Protein AF-A0A7K2YNN9-F1 (afdb_monomer_lite)

pLDDT: mean 75.7, std 19.83, range [30.33, 97.0]

Secondary structure (DSSP, 8-state):
-EEEEEEESSSPPPPPTT-EE-SS-TTEEEEEGGGS------TT--EEEEEEETTEEEEEETTTS-SEEEE-SSHHHHHHHHHHHHHHHHHHS-TTSEEEBTTSBTTB--B-HHHHHH-TT--EEEEE--TT-HHHHHHHHHHHHTTS-EEEEES---SS-EEE-B-TTSEE--STTT--EE-HHHHHHHHHHHHTT-SPPPP---------PPPPP------------------------------------PPP------PPPP-EEEEEEE-

Sequence (275 aa):
ERVTVRLVAARAPGAEQPWSADPDDPLRWSAAVAELPTVAAEPDVLPVVVGLLGGGVVVLDLSAVAPVVAVGGDPNTARDLVHAVTAQLGARLPASAVGVAHGVHPRFPGRPMEDLLGDADVRVVVCAAPGADADVERRLGAFAAAGRLRVLVLGDVRGRRSVLRPDVFGVLSAVDALGPVETAMVARAVARAVRSGRLVPPAPSAASAPTSNPPAASTPTPTLPSSPTSSLSPNQASVSASPVGPVGTAAEAAPAAVAPAVAAPAVVTVATVSA

Structure (mmCIF, N/CA/C/O backbone):
data_AF-A0A7K2YNN9-F1
#
_entry.id   AF-A0A7K2YNN9-F1
#
loop_
_atom_site.group_PDB
_atom_site.id
_atom_site.type_symbol
_atom_site.label_atom_id
_atom_site.label_alt_id
_atom_site.label_comp_id
_atom_site.label_asym_id
_atom_site.label_entity_id
_atom_site.label_seq_id
_atom_site.pdbx_PDB_ins_code
_atom_site.Cartn_x
_atom_site.Cartn_y
_atom_site.Cartn_z
_atom_site.occupancy
_atom_site.B_iso_or_equiv
_atom_site.auth_seq_id
_atom_site.auth_comp_id
_atom_site.auth_asym_id
_atom_site.auth_atom_id
_atom_site.pdbx_PDB_model_num
ATOM 1 N N . GLU A 1 1 ? 2.972 -11.454 -26.132 1.00 86.38 1 GLU A N 1
ATOM 2 C CA . GLU A 1 1 ? 3.207 -10.463 -25.065 1.00 86.38 1 GLU A CA 1
ATOM 3 C C . GLU A 1 1 ? 3.869 -11.147 -23.875 1.00 86.38 1 GLU A C 1
ATOM 5 O O . GLU A 1 1 ? 3.498 -12.278 -23.552 1.00 86.38 1 GLU A O 1
ATOM 10 N N . ARG A 1 2 ? 4.879 -10.516 -23.269 1.00 84.81 2 ARG A N 1
ATOM 11 C CA . ARG A 1 2 ? 5.563 -11.031 -22.074 1.00 84.81 2 ARG A CA 1
ATOM 12 C C . ARG A 1 2 ? 5.474 -10.001 -20.958 1.00 84.81 2 ARG A C 1
ATOM 14 O O . ARG A 1 2 ? 5.618 -8.806 -21.196 1.00 84.81 2 ARG A O 1
ATOM 21 N N . VAL A 1 3 ? 5.295 -10.485 -19.738 1.00 85.75 3 VAL A N 1
ATOM 22 C CA . VAL A 1 3 ? 5.432 -9.675 -18.528 1.00 85.75 3 VAL A CA 1
ATOM 23 C C . VAL A 1 3 ? 6.794 -9.971 -17.945 1.00 85.75 3 VAL A C 1
ATOM 25 O O . VAL A 1 3 ? 7.198 -11.128 -17.845 1.00 85.75 3 VAL A O 1
ATOM 28 N N . THR A 1 4 ? 7.504 -8.916 -17.582 1.00 85.50 4 THR A N 1
ATOM 29 C CA . THR A 1 4 ? 8.753 -9.005 -16.843 1.00 85.50 4 THR A CA 1
ATOM 30 C C . THR A 1 4 ? 8.499 -8.481 -15.439 1.00 85.50 4 THR A C 1
ATOM 32 O O . THR A 1 4 ? 7.788 -7.502 -15.252 1.00 85.50 4 THR A O 1
ATOM 35 N N . VAL A 1 5 ? 9.057 -9.130 -14.432 1.00 83.56 5 VAL A N 1
ATOM 36 C CA . VAL A 1 5 ? 9.101 -8.625 -13.067 1.00 83.56 5 VAL A CA 1
ATOM 37 C C . VAL A 1 5 ? 10.549 -8.555 -12.609 1.00 83.56 5 VAL A C 1
ATOM 39 O O . VAL A 1 5 ? 11.388 -9.286 -13.110 1.00 83.56 5 VAL A O 1
ATOM 42 N N . ARG A 1 6 ? 10.875 -7.669 -11.682 1.00 82.25 6 ARG A N 1
ATOM 43 C CA . ARG A 1 6 ? 12.167 -7.557 -11.032 1.00 82.25 6 ARG A CA 1
ATOM 44 C C . ARG A 1 6 ? 11.934 -7.539 -9.537 1.00 82.25 6 ARG A C 1
ATOM 46 O O . ARG A 1 6 ? 11.322 -6.620 -9.003 1.00 82.25 6 ARG A O 1
ATOM 53 N N . LEU A 1 7 ? 12.385 -8.584 -8.877 1.00 80.06 7 LEU A N 1
ATOM 54 C CA . LEU A 1 7 ? 12.292 -8.757 -7.446 1.00 80.06 7 LEU A CA 1
ATOM 55 C C . LEU A 1 7 ? 13.331 -7.885 -6.745 1.00 80.06 7 LEU A C 1
ATOM 57 O O . LEU A 1 7 ? 14.435 -7.653 -7.223 1.00 80.06 7 LEU A O 1
ATOM 61 N N . VAL A 1 8 ? 12.978 -7.433 -5.561 1.00 74.25 8 VAL A N 1
ATOM 62 C CA . VAL A 1 8 ? 13.857 -6.770 -4.612 1.00 74.25 8 VAL A CA 1
ATOM 63 C C . VAL A 1 8 ? 13.867 -7.662 -3.408 1.00 74.25 8 VAL A C 1
ATOM 65 O O . VAL A 1 8 ? 12.962 -7.635 -2.584 1.00 74.25 8 VAL A O 1
ATOM 68 N N . ALA A 1 9 ? 14.880 -8.497 -3.338 1.00 70.12 9 ALA A N 1
ATOM 69 C CA . ALA A 1 9 ? 15.140 -9.340 -2.197 1.00 70.12 9 ALA A CA 1
ATOM 70 C C . ALA A 1 9 ? 16.655 -9.450 -2.073 1.00 70.12 9 ALA A C 1
ATOM 72 O O . ALA A 1 9 ? 17.355 -9.436 -3.086 1.00 70.12 9 ALA A O 1
ATOM 73 N N . ALA A 1 10 ? 17.180 -9.611 -0.855 1.00 66.12 10 ALA A N 1
ATOM 74 C CA . ALA A 1 10 ? 18.611 -9.910 -0.708 1.00 66.12 10 ALA A CA 1
ATOM 75 C C . ALA A 1 10 ? 18.993 -11.232 -1.390 1.00 66.12 10 ALA A C 1
ATOM 77 O O . ALA A 1 10 ? 20.154 -11.440 -1.727 1.00 66.12 10 ALA A O 1
ATOM 78 N N . ARG A 1 11 ? 18.020 -12.129 -1.591 1.00 69.44 11 ARG A N 1
ATOM 79 C CA . ARG A 1 11 ? 18.191 -13.368 -2.337 1.00 69.44 11 ARG A CA 1
ATOM 80 C C . ARG A 1 11 ? 16.952 -13.634 -3.179 1.00 69.44 11 ARG A C 1
ATOM 82 O O . ARG A 1 11 ? 15.850 -13.679 -2.636 1.00 69.44 11 ARG A O 1
ATOM 89 N N . ALA A 1 12 ? 17.149 -13.826 -4.482 1.00 71.12 12 ALA A N 1
ATOM 90 C CA . ALA A 1 12 ? 16.082 -14.260 -5.371 1.00 71.12 12 ALA A CA 1
ATOM 91 C C . ALA A 1 12 ? 15.598 -15.658 -4.937 1.00 71.12 12 ALA A C 1
ATOM 93 O O . ALA A 1 12 ? 16.438 -16.541 -4.715 1.00 71.12 12 ALA A O 1
ATOM 94 N N . PRO A 1 13 ? 14.280 -15.884 -4.812 1.00 77.62 13 PRO A N 1
ATOM 95 C CA . PRO A 1 13 ? 13.757 -17.241 -4.792 1.00 77.62 13 PRO A CA 1
ATOM 96 C C . PRO A 1 13 ? 14.122 -17.966 -6.098 1.00 77.62 13 PRO A C 1
ATOM 98 O O . PRO A 1 13 ? 14.543 -17.348 -7.077 1.00 77.62 13 PRO A O 1
ATOM 101 N N . GLY A 1 14 ? 13.981 -19.290 -6.128 1.00 80.56 14 GLY A N 1
ATOM 102 C CA . GLY A 1 14 ? 14.001 -19.997 -7.408 1.00 80.56 14 GLY A CA 1
ATOM 103 C C . GLY A 1 14 ? 12.805 -19.543 -8.244 1.00 80.56 14 GLY A C 1
ATOM 104 O O . GLY A 1 14 ? 11.696 -19.479 -7.716 1.00 80.56 14 GLY A O 1
ATOM 105 N N . ALA A 1 15 ? 13.020 -19.203 -9.516 1.00 85.12 15 ALA A N 1
ATOM 106 C CA . ALA A 1 15 ? 11.906 -18.958 -10.422 1.00 85.12 15 ALA A CA 1
ATOM 107 C C . ALA A 1 15 ? 11.183 -20.285 -10.684 1.00 85.12 15 ALA A C 1
ATOM 109 O O . ALA A 1 15 ? 11.794 -21.255 -11.137 1.00 85.12 15 ALA A O 1
ATOM 110 N N . GLU A 1 16 ? 9.891 -20.323 -10.380 1.00 85.50 16 GLU A N 1
ATOM 111 C CA . GLU A 1 16 ? 9.017 -21.458 -10.664 1.00 85.50 16 GLU A CA 1
ATOM 112 C C . GLU A 1 16 ? 8.172 -21.160 -11.901 1.00 85.50 16 GLU A C 1
ATOM 114 O O . GLU A 1 16 ? 7.806 -20.008 -12.152 1.00 85.50 16 GLU A O 1
ATOM 119 N N . GLN A 1 17 ? 7.839 -22.194 -12.680 1.00 84.81 17 GLN A N 1
ATOM 120 C CA . GLN A 1 17 ? 6.985 -22.025 -13.857 1.00 84.81 17 GLN A CA 1
ATOM 121 C C . GLN A 1 17 ? 5.658 -21.337 -13.470 1.00 84.81 17 GLN A C 1
ATOM 123 O O . GLN A 1 17 ? 5.079 -21.676 -12.438 1.00 84.81 17 GLN A O 1
ATOM 128 N N . PRO A 1 18 ? 5.160 -20.376 -14.275 1.00 90.75 18 PRO A N 1
ATOM 129 C CA . PRO A 1 18 ? 5.609 -20.024 -15.630 1.00 90.75 18 PRO A CA 1
ATOM 130 C C . PRO A 1 18 ? 6.758 -18.997 -15.685 1.00 90.75 18 PRO A C 1
ATOM 132 O O . PRO A 1 18 ? 7.149 -18.558 -16.767 1.00 90.75 18 PRO A O 1
ATOM 135 N N . TRP A 1 19 ? 7.302 -18.575 -14.545 1.00 92.19 19 TRP A N 1
ATOM 136 C CA . TRP A 1 19 ? 8.361 -17.574 -14.496 1.00 92.19 19 TRP A CA 1
ATOM 137 C C . TRP A 1 19 ? 9.713 -18.166 -14.891 1.00 92.19 19 TRP A C 1
ATOM 139 O O . TRP A 1 19 ? 10.106 -19.246 -14.460 1.00 92.19 19 TRP A O 1
ATOM 149 N N . SER A 1 20 ? 10.451 -17.424 -15.711 1.00 92.75 20 SER A N 1
ATOM 150 C CA . SER A 1 20 ? 11.841 -17.706 -16.071 1.00 92.75 20 SER A CA 1
ATOM 151 C C . SER A 1 20 ? 12.722 -16.562 -15.589 1.00 92.75 20 SER A C 1
ATOM 153 O O . SER A 1 20 ? 12.484 -15.417 -15.979 1.00 92.75 20 SER A O 1
ATOM 155 N N . ALA A 1 21 ? 13.721 -16.855 -14.755 1.00 92.38 21 ALA A N 1
ATOM 156 C CA . ALA A 1 21 ? 14.722 -15.869 -14.356 1.00 92.38 21 ALA A CA 1
ATOM 157 C C . ALA A 1 21 ? 15.641 -15.515 -15.536 1.00 92.38 21 ALA A C 1
ATOM 159 O O . ALA A 1 21 ? 16.013 -16.384 -16.326 1.00 92.38 21 ALA A O 1
ATOM 160 N N . ASP A 1 22 ? 15.996 -14.240 -15.647 1.00 89.69 22 ASP A N 1
ATOM 161 C CA . ASP A 1 22 ? 17.024 -13.741 -16.550 1.00 89.69 22 ASP A CA 1
ATOM 162 C C . ASP A 1 22 ? 18.389 -14.266 -16.053 1.00 89.69 22 ASP A C 1
ATOM 164 O O . ASP A 1 22 ? 18.694 -14.138 -14.861 1.00 89.69 22 ASP A O 1
ATOM 168 N N . PRO A 1 23 ? 19.199 -14.914 -16.910 1.00 88.69 23 PRO A N 1
ATOM 169 C CA . PRO A 1 23 ? 20.489 -15.465 -16.499 1.00 88.69 23 PRO A CA 1
ATOM 170 C C . PRO A 1 23 ? 21.485 -14.383 -16.056 1.00 88.69 23 PRO A C 1
ATOM 172 O O . PRO A 1 23 ? 22.357 -14.677 -15.237 1.00 88.69 23 PRO A O 1
ATOM 175 N N . ASP A 1 24 ? 21.340 -13.154 -16.560 1.00 90.19 24 ASP A N 1
ATOM 176 C CA . ASP A 1 24 ? 22.216 -12.025 -16.237 1.00 90.19 24 ASP A CA 1
ATOM 177 C C . ASP A 1 24 ? 21.705 -11.224 -15.022 1.00 90.19 24 ASP A C 1
ATOM 179 O O . ASP A 1 24 ? 22.484 -10.551 -14.344 1.00 90.19 24 ASP A O 1
ATOM 183 N N . ASP A 1 25 ? 20.408 -11.321 -14.706 1.00 85.81 25 ASP A N 1
ATOM 184 C CA . ASP A 1 25 ? 19.789 -10.731 -13.513 1.00 85.81 25 ASP A CA 1
ATOM 185 C C . ASP A 1 25 ? 18.792 -11.721 -12.872 1.00 85.81 25 ASP A C 1
ATOM 187 O O . ASP A 1 25 ? 17.604 -11.699 -13.196 1.00 85.81 25 ASP A O 1
ATOM 191 N N . PRO A 1 26 ? 19.220 -12.557 -11.902 1.00 86.06 26 PRO A N 1
ATOM 192 C CA . PRO A 1 26 ? 18.352 -13.543 -11.247 1.00 86.06 26 PRO A CA 1
ATOM 193 C C . PRO A 1 26 ? 17.131 -12.955 -10.525 1.00 86.06 26 PRO A C 1
ATOM 195 O O . PRO A 1 26 ? 16.209 -13.691 -10.166 1.00 86.06 26 PRO A O 1
ATOM 198 N N . LEU A 1 27 ? 17.123 -11.643 -10.270 1.00 83.31 27 LEU A N 1
ATOM 199 C CA . LEU A 1 27 ? 15.974 -10.942 -9.707 1.00 83.31 27 LEU A CA 1
ATOM 200 C C . LEU A 1 27 ? 14.959 -10.563 -10.781 1.00 83.31 27 LEU A C 1
ATOM 202 O O . LEU A 1 27 ? 13.800 -10.322 -10.458 1.00 83.31 27 LEU A O 1
ATOM 206 N N . ARG A 1 28 ? 15.356 -10.513 -12.048 1.00 85.81 28 ARG A N 1
ATOM 207 C CA . ARG A 1 28 ? 14.476 -10.227 -13.171 1.00 85.81 28 ARG A CA 1
ATOM 208 C C . ARG A 1 28 ? 13.871 -11.519 -13.696 1.00 85.81 28 ARG A C 1
ATOM 210 O O . ARG A 1 28 ? 14.568 -12.376 -14.213 1.00 85.81 28 ARG A O 1
ATOM 217 N N . TRP A 1 29 ? 12.565 -11.679 -13.572 1.00 90.88 29 TRP A N 1
ATOM 218 C CA . TRP A 1 29 ? 11.831 -12.828 -14.086 1.00 90.88 29 TRP A CA 1
ATOM 219 C C . TRP A 1 29 ? 10.936 -12.415 -15.244 1.00 90.88 29 TRP A C 1
ATOM 221 O O . TRP A 1 29 ? 10.503 -11.273 -15.330 1.00 90.88 29 TRP A O 1
ATOM 231 N N . SER A 1 30 ? 10.615 -13.338 -16.140 1.00 91.00 30 SER A N 1
ATOM 232 C CA . SER A 1 30 ? 9.649 -13.093 -17.206 1.00 91.00 30 SER A CA 1
ATOM 233 C C . SER A 1 30 ? 8.761 -14.301 -17.458 1.00 91.00 30 SER A C 1
ATOM 235 O O . SER A 1 30 ? 9.197 -15.439 -17.308 1.00 91.00 30 SER A O 1
ATOM 237 N N . ALA A 1 31 ? 7.526 -14.048 -17.873 1.00 92.19 31 ALA A N 1
ATOM 238 C CA . ALA A 1 31 ? 6.559 -15.067 -18.263 1.00 92.19 31 ALA A CA 1
ATOM 239 C C . ALA A 1 31 ? 5.776 -14.595 -19.494 1.00 92.19 31 ALA A C 1
ATOM 241 O O . ALA A 1 31 ? 5.599 -13.389 -19.713 1.00 92.19 31 ALA A O 1
ATOM 242 N N . ALA A 1 32 ? 5.307 -15.529 -20.323 1.00 91.56 32 ALA A N 1
ATOM 243 C CA . ALA A 1 32 ? 4.351 -15.186 -21.369 1.00 91.56 32 ALA A CA 1
ATOM 244 C C . ALA A 1 32 ? 2.995 -14.867 -20.729 1.00 91.56 32 ALA A C 1
ATOM 246 O O . ALA A 1 32 ? 2.530 -15.605 -19.866 1.00 91.56 32 ALA A O 1
ATOM 247 N N . VAL A 1 33 ? 2.328 -13.796 -21.173 1.00 85.44 33 VAL A N 1
ATOM 248 C CA . VAL A 1 33 ? 1.019 -13.400 -20.613 1.00 85.44 33 VAL A CA 1
ATOM 249 C C . VAL A 1 33 ? -0.004 -14.533 -20.721 1.00 85.44 33 VAL A C 1
ATOM 251 O O . VAL A 1 33 ? -0.780 -14.748 -19.800 1.00 85.44 33 VAL A O 1
ATOM 254 N N . ALA A 1 34 ? 0.035 -15.289 -21.820 1.00 89.69 34 ALA A N 1
ATOM 255 C CA . ALA A 1 34 ? -0.862 -16.417 -22.062 1.00 89.69 34 ALA A CA 1
ATOM 256 C C . ALA A 1 34 ? -0.622 -17.624 -21.132 1.00 89.69 34 ALA A C 1
ATOM 258 O O . ALA A 1 34 ? -1.493 -18.479 -21.020 1.00 89.69 34 ALA A O 1
ATOM 259 N N . GLU A 1 35 ? 0.546 -17.704 -20.490 1.00 88.50 35 GLU A N 1
ATOM 260 C CA . GLU A 1 35 ? 0.922 -18.783 -19.566 1.00 88.50 35 GLU A CA 1
ATOM 261 C C . GLU A 1 35 ? 0.701 -18.391 -18.102 1.00 88.50 35 GLU A C 1
ATOM 263 O O . GLU A 1 35 ? 0.774 -19.243 -17.216 1.00 88.50 35 GLU A O 1
ATOM 268 N N . LEU A 1 36 ? 0.442 -17.106 -17.829 1.00 82.00 36 LEU A N 1
ATOM 269 C CA . LEU A 1 36 ? 0.151 -16.657 -16.479 1.00 82.00 36 LEU A CA 1
ATOM 270 C C . LEU A 1 36 ? -1.184 -17.259 -16.028 1.00 82.00 36 LEU A C 1
ATOM 272 O O . LEU A 1 36 ? -2.192 -17.114 -16.730 1.00 82.00 36 LEU A O 1
ATOM 276 N N . PRO A 1 37 ? -1.225 -17.916 -14.855 1.00 78.00 37 PRO A N 1
ATOM 277 C CA . PRO A 1 37 ? -2.479 -18.416 -14.329 1.00 78.00 37 PRO A CA 1
ATOM 278 C C . PRO A 1 37 ? -3.441 -17.244 -14.138 1.00 78.00 37 PRO A C 1
ATOM 280 O O . PRO A 1 37 ? -3.048 -16.141 -13.749 1.00 78.00 37 PRO A O 1
ATOM 283 N N . THR A 1 38 ? -4.729 -17.487 -14.374 1.00 71.31 38 THR A N 1
ATOM 284 C CA . THR A 1 38 ? -5.758 -16.554 -13.913 1.00 71.31 38 THR A CA 1
ATOM 285 C C . THR A 1 38 ? -5.809 -16.676 -12.394 1.00 71.31 38 THR A C 1
ATOM 287 O O . THR A 1 38 ? -6.470 -17.561 -11.857 1.00 71.31 38 THR A O 1
ATOM 290 N N . VAL A 1 39 ? -5.019 -15.853 -11.703 1.00 60.31 39 VAL A N 1
ATOM 291 C CA . VAL A 1 39 ? -4.904 -15.896 -10.244 1.00 60.31 39 VAL A CA 1
ATOM 292 C C . VAL A 1 39 ? -6.242 -15.464 -9.654 1.00 60.31 39 VAL A C 1
ATOM 294 O O . VAL A 1 39 ? -6.623 -14.294 -9.734 1.00 60.31 39 VAL A O 1
ATOM 297 N N . ALA A 1 40 ? -6.969 -16.413 -9.061 1.00 59.16 40 ALA A N 1
ATOM 298 C CA . ALA A 1 40 ? -8.002 -16.069 -8.096 1.00 59.16 40 ALA A CA 1
ATOM 299 C C . ALA A 1 40 ? -7.310 -15.304 -6.966 1.00 59.16 40 ALA A C 1
ATOM 301 O O . ALA A 1 40 ? -6.248 -15.728 -6.520 1.00 59.16 40 ALA A O 1
ATOM 302 N N . ALA A 1 41 ? -7.865 -14.163 -6.551 1.00 57.47 41 ALA A N 1
ATOM 303 C CA . ALA A 1 41 ? -7.256 -13.342 -5.513 1.00 57.47 41 ALA A CA 1
ATOM 304 C C . ALA A 1 41 ? -7.006 -14.198 -4.263 1.00 57.47 41 ALA A C 1
ATOM 306 O O . ALA A 1 41 ? -7.949 -14.540 -3.548 1.00 57.47 41 ALA A O 1
ATOM 307 N N . GLU A 1 42 ? -5.747 -14.570 -4.025 1.00 62.00 42 GLU A N 1
ATOM 308 C CA . GLU A 1 42 ? -5.386 -15.248 -2.793 1.00 62.00 42 GLU A CA 1
ATOM 309 C C . GLU A 1 42 ? -5.641 -14.276 -1.643 1.00 62.00 42 GLU A C 1
ATOM 311 O O . GLU A 1 42 ? -5.247 -13.106 -1.725 1.00 62.00 42 GLU A O 1
ATOM 316 N N . PRO A 1 43 ? -6.324 -14.720 -0.577 1.00 62.47 43 PRO A N 1
ATOM 317 C CA . PRO A 1 43 ? -6.765 -13.821 0.477 1.00 62.47 43 PRO A CA 1
ATOM 318 C C . PRO A 1 43 ? -5.596 -13.149 1.205 1.00 62.47 43 PRO A C 1
ATOM 320 O O . PRO A 1 43 ? -5.815 -12.113 1.833 1.00 62.47 43 PRO A O 1
ATOM 323 N N . ASP A 1 44 ? -4.380 -13.692 1.118 1.00 77.75 44 ASP A N 1
ATOM 324 C CA . ASP A 1 44 ? -3.250 -13.312 1.970 1.00 77.75 44 ASP A CA 1
ATOM 325 C C . ASP A 1 44 ? -2.200 -12.421 1.298 1.00 77.75 44 ASP A C 1
ATOM 327 O O . ASP A 1 44 ? -1.319 -11.899 1.983 1.00 77.75 44 ASP A O 1
ATOM 331 N N . VAL A 1 45 ? -2.308 -12.170 -0.009 1.00 83.75 45 VAL A N 1
ATOM 332 C CA . VAL A 1 45 ? -1.398 -11.266 -0.730 1.00 83.75 45 VAL A CA 1
ATOM 333 C C . VAL A 1 45 ? -2.018 -9.872 -0.801 1.00 83.75 45 VAL A C 1
ATOM 335 O O . VAL A 1 45 ? -3.176 -9.710 -1.197 1.00 83.75 45 VAL A O 1
ATOM 338 N N . LEU A 1 46 ? -1.242 -8.834 -0.479 1.00 89.19 46 LEU A N 1
ATOM 339 C CA . LEU A 1 46 ? -1.688 -7.437 -0.499 1.00 89.19 46 LEU A CA 1
ATOM 340 C C . LEU A 1 46 ? -0.800 -6.566 -1.407 1.00 89.19 46 LEU A C 1
ATOM 342 O O . LEU A 1 46 ? -0.166 -5.621 -0.927 1.00 89.19 46 LEU A O 1
ATOM 346 N N . PRO A 1 47 ? -0.770 -6.823 -2.732 1.00 89.69 47 PRO A N 1
ATOM 347 C CA . PRO A 1 47 ? 0.016 -6.023 -3.657 1.00 89.69 47 PRO A CA 1
ATOM 348 C C . PRO A 1 47 ? -0.568 -4.616 -3.803 1.00 89.69 47 PRO A C 1
ATOM 350 O O . PRO A 1 47 ? -1.761 -4.439 -4.064 1.00 89.69 47 PRO A O 1
ATOM 353 N N . VAL A 1 48 ? 0.284 -3.605 -3.727 1.00 91.81 48 VAL A N 1
ATOM 354 C CA . VAL A 1 48 ? -0.064 -2.209 -3.990 1.00 91.81 48 VAL A CA 1
ATOM 355 C C . VAL A 1 48 ? 0.997 -1.583 -4.879 1.00 91.81 48 VAL A C 1
ATOM 357 O O . VAL A 1 48 ? 2.191 -1.775 -4.677 1.00 91.81 48 VAL A O 1
ATOM 360 N N . VAL A 1 49 ? 0.576 -0.830 -5.887 1.00 91.94 49 VAL A N 1
ATOM 361 C CA . VAL A 1 49 ? 1.485 -0.043 -6.718 1.00 91.94 49 VAL A CA 1
ATOM 362 C C . VAL A 1 49 ? 1.967 1.146 -5.898 1.00 91.94 49 VAL A C 1
ATOM 364 O O . VAL A 1 49 ? 1.151 1.928 -5.403 1.00 91.94 49 VAL A O 1
ATOM 367 N N . VAL A 1 50 ? 3.284 1.282 -5.769 1.00 93.12 50 VAL A N 1
ATOM 368 C CA . VAL A 1 50 ? 3.939 2.366 -5.022 1.00 93.12 50 VAL A CA 1
ATOM 369 C C . VAL A 1 50 ? 4.677 3.347 -5.922 1.00 93.12 50 VAL A C 1
ATOM 371 O O . VAL A 1 50 ? 4.975 4.449 -5.477 1.00 93.12 50 VAL A O 1
ATOM 374 N N . GLY A 1 51 ? 4.927 2.999 -7.187 1.00 91.44 51 GLY A N 1
ATOM 375 C CA . GLY A 1 51 ? 5.582 3.905 -8.127 1.00 91.44 51 GLY A CA 1
ATOM 376 C C . GLY A 1 51 ? 5.795 3.330 -9.516 1.00 91.44 51 GLY A C 1
ATOM 377 O O . GLY A 1 51 ? 5.276 2.264 -9.847 1.00 91.44 51 GLY A O 1
ATOM 378 N N . LEU A 1 52 ? 6.568 4.054 -10.317 1.00 89.31 52 LEU A N 1
ATOM 379 C CA . LEU A 1 52 ? 7.019 3.681 -11.648 1.00 89.31 52 LEU A CA 1
ATOM 380 C C . LEU A 1 52 ? 8.549 3.652 -11.695 1.00 89.31 52 LEU A C 1
ATOM 382 O O . LEU A 1 52 ? 9.211 4.428 -11.010 1.00 89.31 52 LEU A O 1
ATOM 386 N N . LEU A 1 53 ? 9.106 2.764 -12.515 1.00 87.06 53 LEU A N 1
ATOM 387 C CA . LEU A 1 53 ? 10.547 2.667 -12.746 1.00 87.06 53 LEU A CA 1
ATOM 388 C C . LEU A 1 53 ? 10.808 2.201 -14.178 1.00 87.06 53 LEU A C 1
ATOM 390 O O . LEU A 1 53 ? 10.423 1.090 -14.541 1.00 87.06 53 LEU A O 1
ATOM 394 N N . GLY A 1 54 ? 11.458 3.036 -14.995 1.00 81.44 54 GLY A N 1
ATOM 395 C CA . GLY A 1 54 ? 11.876 2.657 -16.353 1.00 81.44 54 GLY A CA 1
ATOM 396 C C . GLY A 1 54 ? 10.732 2.167 -17.254 1.00 81.44 54 GLY A C 1
ATOM 397 O O . GLY A 1 54 ? 10.920 1.234 -18.028 1.00 81.44 54 GLY A O 1
ATOM 398 N N . GLY A 1 55 ? 9.531 2.741 -17.109 1.00 80.44 55 GLY A N 1
ATOM 399 C CA . GLY A 1 55 ? 8.320 2.318 -17.829 1.00 80.44 55 GLY A CA 1
ATOM 400 C C . GLY A 1 55 ? 7.548 1.157 -17.185 1.00 80.44 55 GLY A C 1
ATOM 401 O O . GLY A 1 55 ? 6.466 0.815 -17.655 1.00 80.44 55 GLY A O 1
ATOM 402 N N . GLY A 1 56 ? 8.062 0.570 -16.102 1.00 80.94 56 GLY A N 1
ATOM 403 C CA . GLY A 1 56 ? 7.361 -0.417 -15.281 1.00 80.94 56 GLY A CA 1
ATOM 404 C C . GLY A 1 56 ? 6.616 0.177 -14.099 1.00 80.94 56 GLY A C 1
ATOM 405 O O . GLY A 1 56 ? 6.769 1.352 -13.776 1.00 80.94 56 GLY A O 1
ATOM 406 N N . VAL A 1 57 ? 5.854 -0.677 -13.421 1.00 85.62 57 VAL A N 1
ATOM 407 C CA . VAL A 1 57 ? 5.211 -0.411 -12.135 1.00 85.62 57 VAL A CA 1
ATOM 408 C C . VAL A 1 57 ? 5.991 -1.075 -11.008 1.00 85.62 57 VAL A C 1
ATOM 410 O O . VAL A 1 57 ? 6.391 -2.229 -11.098 1.00 85.62 57 VAL A O 1
ATOM 413 N N . VAL A 1 58 ? 6.184 -0.362 -9.910 1.00 87.44 58 VAL A N 1
ATOM 414 C CA . VAL A 1 58 ? 6.740 -0.908 -8.672 1.00 87.44 58 VAL A CA 1
ATOM 415 C C . VAL A 1 58 ? 5.585 -1.326 -7.783 1.00 87.44 58 VAL A C 1
ATOM 417 O O . VAL A 1 58 ? 4.754 -0.496 -7.412 1.00 87.44 58 VAL A O 1
ATOM 420 N N . VAL A 1 59 ? 5.532 -2.609 -7.451 1.00 89.50 59 VAL A N 1
ATOM 421 C CA . VAL A 1 59 ? 4.516 -3.226 -6.605 1.00 89.50 59 VAL A CA 1
ATOM 422 C C . VAL A 1 59 ? 5.154 -3.628 -5.280 1.00 89.50 59 VAL A C 1
ATOM 424 O O . VAL A 1 59 ? 6.178 -4.302 -5.221 1.00 89.50 59 VAL A O 1
ATOM 427 N N . LEU A 1 60 ? 4.533 -3.208 -4.193 1.00 88.75 60 LEU A N 1
ATOM 428 C CA . LEU A 1 60 ? 4.868 -3.606 -2.839 1.00 88.75 60 LEU A CA 1
ATOM 429 C C . LEU A 1 60 ? 3.819 -4.602 -2.363 1.00 88.75 60 LEU A C 1
ATOM 431 O O . LEU A 1 60 ? 2.636 -4.280 -2.393 1.00 88.75 60 LEU A O 1
ATOM 435 N N . ASP A 1 61 ? 4.224 -5.778 -1.898 1.00 90.56 61 ASP A N 1
ATOM 436 C CA . ASP A 1 61 ? 3.295 -6.668 -1.205 1.00 90.56 61 ASP A CA 1
ATOM 437 C C . ASP A 1 61 ? 3.282 -6.355 0.296 1.00 90.56 61 ASP A C 1
ATOM 439 O O . ASP A 1 61 ? 4.238 -6.639 1.018 1.00 90.56 61 ASP A O 1
ATOM 443 N N . LEU A 1 62 ? 2.190 -5.752 0.776 1.00 90.81 62 LEU A N 1
ATOM 444 C CA . LEU A 1 62 ? 2.065 -5.344 2.176 1.00 90.81 62 LEU A CA 1
ATOM 445 C C . LEU A 1 62 ? 2.028 -6.531 3.150 1.00 90.81 62 LEU A C 1
ATOM 447 O O . LEU A 1 62 ? 2.301 -6.342 4.338 1.00 90.81 62 LEU A O 1
ATOM 451 N N . SER A 1 63 ? 1.698 -7.744 2.694 1.00 89.12 63 SER A N 1
ATOM 452 C CA . SER A 1 63 ? 1.740 -8.924 3.563 1.00 89.12 63 SER A CA 1
ATOM 453 C C . SER A 1 63 ? 3.155 -9.499 3.707 1.00 89.12 63 SER A C 1
ATOM 455 O O . SER A 1 63 ? 3.476 -10.059 4.761 1.00 89.12 63 SER A O 1
ATOM 457 N N . ALA A 1 64 ? 4.018 -9.276 2.712 1.00 86.56 64 ALA A N 1
ATOM 458 C CA . ALA A 1 64 ? 5.413 -9.720 2.690 1.00 86.56 64 ALA A CA 1
ATOM 459 C C . ALA A 1 64 ? 6.395 -8.756 3.381 1.00 86.56 64 ALA A C 1
ATOM 461 O O . ALA A 1 64 ? 7.556 -9.103 3.602 1.00 86.56 64 ALA A O 1
ATOM 462 N N . VAL A 1 65 ? 5.962 -7.540 3.721 1.00 86.69 65 VAL A N 1
ATOM 463 C CA . VAL A 1 65 ? 6.796 -6.549 4.422 1.00 86.69 65 VAL A CA 1
ATOM 464 C C . VAL A 1 65 ? 6.524 -6.509 5.922 1.00 86.69 65 VAL A C 1
ATOM 466 O O . VAL A 1 65 ? 5.670 -7.233 6.448 1.00 86.69 65 VAL A O 1
ATOM 469 N N . ALA A 1 66 ? 7.272 -5.653 6.629 1.00 88.69 66 ALA A N 1
ATOM 470 C CA . ALA A 1 66 ? 7.051 -5.421 8.047 1.00 88.69 66 ALA A CA 1
ATOM 471 C C . ALA A 1 66 ? 5.562 -5.112 8.306 1.00 88.69 66 ALA A C 1
ATOM 473 O O . ALA A 1 66 ? 4.965 -4.336 7.558 1.00 88.69 66 ALA A O 1
ATOM 474 N N . PRO A 1 67 ? 4.960 -5.662 9.375 1.00 90.88 67 PRO A N 1
ATOM 475 C CA . PRO A 1 67 ? 3.550 -5.436 9.696 1.00 90.88 67 PRO A CA 1
ATOM 476 C C . PRO A 1 67 ? 3.145 -3.958 9.809 1.00 90.88 67 PRO A C 1
ATOM 478 O O . PRO A 1 67 ? 1.970 -3.633 9.652 1.00 90.88 67 PRO A O 1
ATOM 481 N N . VAL A 1 68 ? 4.117 -3.073 10.057 1.00 92.25 68 VAL A N 1
ATOM 482 C CA . VAL A 1 68 ? 3.962 -1.619 10.040 1.00 92.25 68 VAL A CA 1
ATOM 483 C C . VAL A 1 68 ? 4.789 -1.029 8.895 1.00 92.25 68 VAL A C 1
ATOM 485 O O . VAL A 1 68 ? 6.017 -1.156 8.869 1.00 92.25 68 VAL A O 1
ATOM 488 N N . VAL A 1 69 ? 4.114 -0.334 7.980 1.00 93.62 69 VAL A N 1
ATOM 489 C CA . VAL A 1 69 ? 4.719 0.437 6.890 1.00 93.62 69 VAL A CA 1
ATOM 490 C C . VAL A 1 69 ? 4.477 1.917 7.149 1.00 93.62 69 VAL A C 1
ATOM 492 O O . VAL A 1 69 ? 3.340 2.379 7.150 1.00 93.62 69 VAL A O 1
ATOM 495 N N . ALA A 1 70 ? 5.547 2.671 7.370 1.00 93.75 70 ALA A N 1
ATOM 496 C CA . ALA A 1 70 ? 5.493 4.118 7.527 1.00 93.75 70 ALA A CA 1
ATOM 497 C C . ALA A 1 70 ? 5.765 4.808 6.184 1.00 93.75 70 ALA A C 1
ATOM 499 O O . ALA A 1 70 ? 6.684 4.427 5.463 1.00 93.75 70 ALA A O 1
ATOM 500 N N . VAL A 1 71 ? 4.998 5.844 5.864 1.00 95.44 71 VAL A N 1
ATOM 501 C CA . VAL A 1 71 ? 5.174 6.684 4.678 1.00 95.44 71 VAL A CA 1
ATOM 502 C C . VAL A 1 71 ? 5.456 8.106 5.145 1.00 95.44 71 VAL A C 1
ATOM 504 O O . VAL A 1 71 ? 4.555 8.800 5.611 1.00 95.44 71 VAL A O 1
ATOM 507 N N . GLY A 1 72 ? 6.717 8.521 5.059 1.00 93.44 72 GLY A N 1
ATOM 508 C CA . GLY A 1 72 ? 7.202 9.838 5.486 1.00 93.44 72 GLY A CA 1
ATOM 509 C C . GLY A 1 72 ? 7.862 10.607 4.341 1.00 93.44 72 GLY A C 1
ATOM 510 O O . GLY A 1 72 ? 7.591 10.332 3.182 1.00 93.44 72 GLY A O 1
ATOM 511 N N . GLY A 1 73 ? 8.761 11.543 4.652 1.00 93.44 73 GLY A N 1
ATOM 512 C CA . GLY A 1 73 ? 9.415 12.385 3.639 1.00 93.44 73 GLY A CA 1
ATOM 513 C C . GLY A 1 73 ? 8.670 13.700 3.420 1.00 93.44 73 GLY A C 1
ATOM 514 O O . GLY A 1 73 ? 8.262 14.330 4.398 1.00 93.44 73 GLY A O 1
ATOM 515 N N . ASP A 1 74 ? 8.508 14.125 2.165 1.00 96.06 74 ASP A N 1
ATOM 516 C CA . ASP A 1 74 ? 7.691 15.305 1.869 1.00 96.06 74 ASP A CA 1
ATOM 517 C C . ASP A 1 74 ? 6.226 15.049 2.280 1.00 96.06 74 ASP A C 1
ATOM 519 O O . ASP A 1 74 ? 5.640 14.043 1.871 1.00 96.06 74 ASP A O 1
ATOM 523 N N . PRO A 1 75 ? 5.602 15.926 3.087 1.00 94.31 75 PRO A N 1
ATOM 524 C CA . PRO A 1 75 ? 4.283 15.664 3.655 1.00 94.31 75 PRO A CA 1
ATOM 525 C C . PRO A 1 75 ? 3.157 15.621 2.616 1.00 94.31 75 PRO A C 1
ATOM 527 O O . PRO A 1 75 ? 2.148 14.951 2.852 1.00 94.31 75 PRO A O 1
ATOM 530 N N . ASN A 1 76 ? 3.284 16.328 1.490 1.00 95.31 76 ASN A N 1
ATOM 531 C CA . ASN A 1 76 ? 2.269 16.304 0.440 1.00 95.31 76 ASN A CA 1
ATOM 532 C C . ASN A 1 76 ? 2.391 15.013 -0.358 1.00 95.31 76 ASN A C 1
ATOM 534 O O . ASN A 1 76 ? 1.417 14.274 -0.494 1.00 95.31 76 ASN A O 1
ATOM 538 N N . THR A 1 77 ? 3.606 14.688 -0.783 1.00 95.44 77 THR A N 1
ATOM 539 C CA . THR A 1 77 ? 3.871 13.489 -1.567 1.00 95.44 77 THR A CA 1
ATOM 540 C C . THR A 1 77 ? 3.617 12.203 -0.779 1.00 95.44 77 THR A C 1
ATOM 542 O O . THR A 1 77 ? 3.056 11.241 -1.307 1.00 95.44 77 THR A O 1
ATOM 545 N N . ALA A 1 78 ? 3.970 12.181 0.510 1.00 95.25 78 ALA A N 1
ATOM 546 C CA . ALA A 1 78 ? 3.665 11.071 1.409 1.00 95.25 78 ALA A CA 1
ATOM 547 C C . ALA A 1 78 ? 2.153 10.857 1.548 1.00 95.25 78 ALA A C 1
ATOM 549 O O . ALA A 1 78 ? 1.674 9.722 1.488 1.00 95.25 78 ALA A O 1
ATOM 550 N N . ARG A 1 79 ? 1.389 11.948 1.695 1.00 95.88 79 ARG A N 1
ATOM 551 C CA . ARG A 1 79 ? -0.074 11.899 1.780 1.00 95.88 79 ARG A CA 1
ATOM 552 C C . ARG A 1 79 ? -0.685 11.355 0.492 1.00 95.88 79 ARG A C 1
ATOM 554 O O . ARG A 1 79 ? -1.510 10.447 0.568 1.00 95.88 79 ARG A O 1
ATOM 561 N N . ASP A 1 80 ? -0.249 11.856 -0.660 1.00 95.56 80 ASP A N 1
ATOM 562 C CA . ASP A 1 80 ? -0.730 11.401 -1.966 1.00 95.56 80 ASP A CA 1
ATOM 563 C C . ASP A 1 80 ? -0.456 9.906 -2.175 1.00 95.56 80 ASP A C 1
ATOM 565 O O . ASP A 1 80 ? -1.341 9.167 -2.617 1.00 95.56 80 ASP A O 1
ATOM 569 N N . LEU A 1 81 ? 0.732 9.432 -1.786 1.00 95.56 81 LEU A N 1
ATOM 570 C CA . LEU A 1 81 ? 1.080 8.014 -1.843 1.00 95.56 81 LEU A CA 1
ATOM 571 C C . LEU A 1 81 ? 0.202 7.169 -0.907 1.00 95.56 81 LEU A C 1
ATOM 573 O O . LEU A 1 81 ? -0.350 6.159 -1.343 1.00 95.56 81 LEU A O 1
ATOM 577 N N . VAL A 1 82 ? 0.008 7.581 0.352 1.00 96.50 82 VAL A N 1
ATOM 578 C CA . VAL A 1 82 ? -0.874 6.867 1.296 1.00 96.50 82 VAL A CA 1
ATOM 579 C C . VAL A 1 82 ? -2.307 6.811 0.778 1.00 96.50 82 VAL A C 1
ATOM 581 O O . VAL A 1 82 ? -2.937 5.755 0.843 1.00 96.50 82 VAL A O 1
ATOM 584 N N . HIS A 1 83 ? -2.834 7.906 0.230 1.00 95.88 83 HIS A N 1
ATOM 585 C CA . HIS A 1 83 ? -4.184 7.935 -0.338 1.00 95.88 83 HIS A CA 1
ATOM 586 C C . HIS A 1 83 ? -4.303 7.017 -1.553 1.00 95.88 83 HIS A C 1
ATOM 588 O O . HIS A 1 83 ? -5.283 6.279 -1.663 1.00 95.88 83 HIS A O 1
ATOM 594 N N . ALA A 1 84 ? -3.296 6.994 -2.427 1.00 95.31 84 ALA A N 1
ATOM 595 C CA . ALA A 1 84 ? -3.261 6.095 -3.574 1.00 95.31 84 ALA A CA 1
ATOM 596 C C . ALA A 1 84 ? -3.213 4.618 -3.154 1.00 95.31 84 ALA A C 1
ATOM 598 O O . ALA A 1 84 ? -3.940 3.796 -3.711 1.00 95.31 84 ALA A O 1
ATOM 599 N N . VAL A 1 85 ? -2.390 4.269 -2.163 1.00 95.56 85 VAL A N 1
ATOM 600 C CA . VAL A 1 85 ? -2.310 2.907 -1.607 1.00 95.56 85 VAL A CA 1
ATOM 601 C C . VAL A 1 85 ? -3.631 2.517 -0.940 1.00 95.56 85 VAL A C 1
ATOM 603 O O . VAL A 1 85 ? -4.164 1.443 -1.208 1.00 95.56 85 VAL A O 1
ATOM 606 N N . THR A 1 86 ? -4.216 3.413 -0.144 1.00 95.19 86 THR A N 1
ATOM 607 C CA . THR A 1 86 ? -5.510 3.188 0.523 1.00 95.19 86 THR A CA 1
ATOM 608 C C . THR A 1 86 ? -6.625 2.943 -0.492 1.00 95.19 86 THR A C 1
ATOM 610 O O . THR A 1 86 ? -7.415 2.017 -0.327 1.00 95.19 86 THR A O 1
ATOM 613 N N . ALA A 1 87 ? -6.672 3.723 -1.576 1.00 92.75 87 ALA A N 1
ATOM 614 C CA . ALA A 1 87 ? -7.659 3.546 -2.638 1.00 92.75 87 ALA A CA 1
ATOM 615 C C . ALA A 1 87 ? -7.496 2.205 -3.372 1.00 92.75 87 ALA A C 1
ATOM 617 O O . ALA A 1 87 ? -8.491 1.555 -3.682 1.00 92.75 87 ALA A O 1
ATOM 618 N N . GLN A 1 88 ? -6.257 1.762 -3.615 1.00 93.44 88 GLN A N 1
ATOM 619 C CA . GLN A 1 88 ? -5.995 0.440 -4.192 1.00 93.44 88 GLN A CA 1
ATOM 620 C C . GLN A 1 88 ? -6.480 -0.685 -3.274 1.00 93.44 88 GLN A C 1
ATOM 622 O O . GLN A 1 88 ? -7.112 -1.624 -3.747 1.00 93.44 88 GLN A O 1
ATOM 627 N N . LEU A 1 89 ? -6.226 -0.578 -1.968 1.00 93.44 89 LEU A N 1
ATOM 628 C CA . LEU A 1 89 ? -6.683 -1.559 -0.985 1.00 93.44 89 LEU A CA 1
ATOM 629 C C . LEU A 1 89 ? -8.210 -1.593 -0.887 1.00 93.44 89 LEU A C 1
ATOM 631 O O . LEU A 1 89 ? -8.795 -2.667 -0.979 1.00 93.44 89 LEU A O 1
ATOM 635 N N . GLY A 1 90 ? -8.859 -0.432 -0.772 1.00 91.81 90 GLY A N 1
ATOM 636 C CA . GLY A 1 90 ? -10.319 -0.335 -0.691 1.00 91.81 90 GLY A CA 1
ATOM 637 C C . GLY A 1 90 ? -11.035 -0.804 -1.960 1.00 91.81 90 GLY A C 1
ATOM 638 O O . GLY A 1 90 ? -12.169 -1.261 -1.889 1.00 91.81 90 GLY A O 1
ATOM 639 N N . ALA A 1 91 ? -10.373 -0.738 -3.117 1.00 87.94 91 ALA A N 1
ATOM 640 C CA . ALA A 1 91 ? -10.913 -1.285 -4.355 1.00 87.94 91 ALA A CA 1
ATOM 641 C C . ALA A 1 91 ? -10.720 -2.801 -4.494 1.00 87.94 91 ALA A C 1
ATOM 643 O O . ALA A 1 91 ? -11.356 -3.400 -5.349 1.00 87.94 91 ALA A O 1
ATOM 644 N N . ARG A 1 92 ? -9.829 -3.422 -3.714 1.00 86.94 92 ARG A N 1
ATOM 645 C CA . ARG A 1 92 ? -9.486 -4.851 -3.830 1.00 86.94 92 ARG A CA 1
ATOM 646 C C . ARG A 1 92 ? -10.039 -5.704 -2.700 1.00 86.94 92 ARG A C 1
ATOM 648 O O . ARG A 1 92 ? -10.252 -6.897 -2.891 1.00 86.94 92 ARG A O 1
ATOM 655 N N . LEU A 1 93 ? -10.200 -5.112 -1.527 1.00 88.88 93 LEU A N 1
ATOM 656 C CA . LEU A 1 93 ? -10.653 -5.784 -0.322 1.00 88.88 93 LEU A CA 1
ATOM 657 C C . LEU A 1 93 ? -12.137 -5.487 -0.069 1.00 88.88 93 LEU A C 1
ATOM 659 O O . LEU A 1 93 ? -12.657 -4.485 -0.566 1.00 88.88 93 LEU A O 1
ATOM 663 N N . PRO A 1 94 ? -12.830 -6.325 0.724 1.00 90.44 94 PRO A N 1
ATOM 664 C CA . PRO A 1 94 ? -14.153 -5.988 1.235 1.00 90.44 94 PRO A CA 1
ATOM 665 C C . PRO A 1 94 ? -14.149 -4.617 1.920 1.00 90.44 94 PRO A C 1
ATOM 667 O O . PRO A 1 94 ? -13.165 -4.242 2.557 1.00 90.44 94 PRO A O 1
ATOM 670 N N . ALA A 1 95 ? -15.260 -3.882 1.836 1.00 88.44 95 ALA A N 1
ATOM 671 C CA . ALA A 1 95 ? -15.343 -2.518 2.365 1.00 88.44 95 ALA A CA 1
ATOM 672 C C . ALA A 1 95 ? -15.027 -2.417 3.873 1.00 88.44 95 ALA A C 1
ATOM 674 O O . ALA A 1 95 ? -14.503 -1.398 4.313 1.00 88.44 95 ALA A O 1
ATOM 675 N N . SER A 1 96 ? -15.303 -3.468 4.654 1.00 92.38 96 SER A N 1
ATOM 676 C CA . SER A 1 96 ? -14.978 -3.542 6.087 1.00 92.38 96 SER A CA 1
ATOM 677 C C . SER A 1 96 ? -13.512 -3.884 6.378 1.00 92.38 96 SER A C 1
ATOM 679 O O . SER A 1 96 ? -13.036 -3.630 7.479 1.00 92.38 96 SER A O 1
ATOM 681 N N . ALA A 1 97 ? -12.762 -4.402 5.400 1.00 94.12 97 ALA A N 1
ATOM 682 C CA . ALA A 1 97 ? -11.398 -4.880 5.614 1.00 94.12 97 ALA A CA 1
ATOM 683 C C . ALA A 1 97 ? -10.340 -3.769 5.668 1.00 94.12 97 ALA A C 1
ATOM 685 O O . ALA A 1 97 ? -9.220 -4.020 6.123 1.00 94.12 97 ALA A O 1
ATOM 686 N N . VAL A 1 98 ? -10.675 -2.554 5.221 1.00 95.69 98 VAL A N 1
ATOM 687 C CA . VAL A 1 98 ? -9.781 -1.389 5.245 1.00 95.69 98 VAL A CA 1
ATOM 688 C C . VAL A 1 98 ? -10.339 -0.335 6.194 1.00 95.69 98 VAL A C 1
ATOM 690 O O . VAL A 1 98 ? -11.289 0.379 5.883 1.00 95.69 98 VAL A O 1
ATOM 693 N N . GLY A 1 99 ? -9.711 -0.219 7.358 1.00 96.06 99 GLY A N 1
ATOM 694 C CA . GLY A 1 99 ? -10.017 0.783 8.365 1.00 96.06 99 GLY A CA 1
ATOM 695 C C . GLY A 1 99 ? -9.183 2.046 8.179 1.00 96.06 99 GLY A C 1
ATOM 696 O O . GLY A 1 99 ? -7.959 1.977 8.198 1.00 96.06 99 GLY A O 1
ATOM 697 N N . VAL A 1 100 ? -9.817 3.212 8.042 1.00 97.00 100 VAL A N 1
ATOM 698 C CA . VAL A 1 100 ? -9.115 4.504 7.946 1.00 97.00 100 VAL A CA 1
ATOM 699 C C . VAL A 1 100 ? -9.351 5.308 9.219 1.00 97.00 100 VAL A C 1
ATOM 701 O O . VAL A 1 100 ? -10.489 5.661 9.529 1.00 97.00 100 VAL A O 1
ATOM 704 N N . ALA A 1 101 ? -8.282 5.588 9.959 1.00 96.00 101 ALA A N 1
ATOM 705 C CA . ALA A 1 101 ? -8.328 6.330 11.209 1.00 96.00 101 ALA A CA 1
ATOM 706 C C . ALA A 1 101 ? -8.520 7.839 10.986 1.00 96.00 101 ALA A C 1
ATOM 708 O O . ALA A 1 101 ? -8.348 8.360 9.878 1.00 96.00 101 ALA A O 1
ATOM 709 N N . HIS A 1 102 ? -8.847 8.554 12.063 1.00 94.00 102 HIS A N 1
ATOM 710 C CA . HIS A 1 102 ? -8.960 10.012 12.039 1.00 94.00 102 HIS A CA 1
ATOM 711 C C . HIS A 1 102 ? -7.665 10.688 11.570 1.00 94.00 102 HIS A C 1
ATOM 713 O O . HIS A 1 102 ? -6.555 10.235 11.848 1.00 94.00 102 HIS A O 1
ATOM 719 N N . GLY A 1 103 ? -7.816 11.796 10.841 1.00 91.88 103 GLY A N 1
ATOM 720 C CA . GLY A 1 103 ? -6.697 12.643 10.415 1.00 91.88 103 GLY A CA 1
ATOM 721 C C . GLY A 1 103 ? -5.923 12.157 9.183 1.00 91.88 103 GLY A C 1
ATOM 722 O O . GLY A 1 103 ? -5.065 12.888 8.694 1.00 91.88 103 GLY A O 1
ATOM 723 N N . VAL A 1 104 ? -6.237 10.982 8.623 1.00 94.31 104 VAL A N 1
ATOM 724 C CA . VAL A 1 104 ? -5.590 10.487 7.389 1.00 94.31 104 VAL A CA 1
ATOM 725 C C . VAL A 1 104 ? -5.947 11.346 6.176 1.00 94.31 104 VAL A C 1
ATOM 727 O O . VAL A 1 104 ? -5.095 11.622 5.328 1.00 94.31 104 VAL A O 1
ATOM 730 N N . HIS A 1 105 ? -7.207 11.773 6.066 1.00 92.31 105 HIS A N 1
ATOM 731 C CA . HIS A 1 105 ? -7.691 12.555 4.934 1.00 92.31 105 HIS A CA 1
ATOM 732 C C . HIS A 1 105 ? -8.494 13.774 5.416 1.00 92.31 105 HIS A C 1
ATOM 734 O O . HIS A 1 105 ? -9.433 13.614 6.187 1.00 92.31 105 HIS A O 1
ATOM 740 N N . PRO A 1 106 ? -8.216 14.996 4.925 1.00 89.50 106 PRO A N 1
ATOM 741 C CA . PRO A 1 106 ? -8.838 16.218 5.452 1.00 89.50 106 PRO A CA 1
ATOM 742 C C . PRO A 1 106 ? -10.356 16.302 5.227 1.00 89.50 106 PRO A C 1
ATOM 744 O O . PRO A 1 106 ? -11.045 17.023 5.936 1.00 89.50 106 PRO A O 1
ATOM 747 N N . ARG A 1 107 ? -10.885 15.587 4.225 1.00 90.81 107 ARG A N 1
ATOM 748 C CA . ARG A 1 107 ? -12.327 15.553 3.900 1.00 90.81 107 ARG A CA 1
ATOM 749 C C . ARG A 1 107 ? -13.062 14.292 4.358 1.00 90.81 107 ARG A C 1
ATOM 751 O O . ARG A 1 107 ? -14.264 14.209 4.142 1.00 90.81 107 ARG A O 1
ATOM 758 N N . PHE A 1 108 ? -12.360 13.308 4.923 1.00 88.12 108 PHE A N 1
ATOM 759 C CA . PHE A 1 108 ? -12.994 12.090 5.430 1.00 88.12 108 PHE A CA 1
ATOM 760 C C . PHE A 1 108 ? -12.673 11.981 6.917 1.00 88.12 108 PHE A C 1
ATOM 762 O O . PHE A 1 108 ? -11.495 11.889 7.254 1.00 88.12 108 PHE A O 1
ATOM 769 N N . PRO A 1 109 ? -13.685 12.000 7.801 1.00 89.00 109 PRO A N 1
ATOM 770 C CA . PRO A 1 109 ? -13.447 12.045 9.241 1.00 89.00 109 PRO A CA 1
ATOM 771 C C . PRO A 1 109 ? -12.648 10.833 9.738 1.00 89.00 109 PRO A C 1
ATOM 773 O O . PRO A 1 109 ? -11.842 10.979 10.648 1.00 89.00 109 PRO A O 1
ATOM 776 N N . GLY A 1 110 ? -12.802 9.671 9.092 1.00 94.50 110 GLY A N 1
ATOM 777 C CA . GLY A 1 110 ? -12.208 8.411 9.538 1.00 94.50 110 GLY A CA 1
ATOM 778 C C . GLY A 1 110 ? -12.962 7.811 10.728 1.00 94.50 110 GLY A C 1
ATOM 779 O O . GLY A 1 110 ? -14.018 8.303 11.123 1.00 94.50 110 GLY A O 1
ATOM 780 N N . ARG A 1 111 ? -12.427 6.725 11.290 1.00 95.81 111 ARG A N 1
ATOM 781 C CA . ARG A 1 111 ? -12.919 6.056 12.509 1.00 95.81 111 ARG A CA 1
ATOM 782 C C . ARG A 1 111 ? -11.939 6.252 13.673 1.00 95.81 111 ARG A C 1
ATOM 784 O O . ARG A 1 111 ? -10.751 6.476 13.409 1.00 95.81 111 ARG A O 1
ATOM 791 N N . PRO A 1 112 ? -12.396 6.259 14.933 1.00 93.50 112 PRO A N 1
ATOM 792 C CA . PRO A 1 112 ? -11.500 6.235 16.085 1.00 93.50 112 PRO A CA 1
ATOM 793 C C . PRO A 1 112 ? -10.581 5.009 16.026 1.00 93.50 112 PRO A C 1
ATOM 795 O O . PRO A 1 112 ? -10.952 3.971 15.475 1.00 93.50 112 PRO A O 1
ATOM 798 N N . MET A 1 113 ? -9.360 5.126 16.548 1.00 91.44 113 MET A N 1
ATOM 799 C CA . MET A 1 113 ? -8.372 4.046 16.440 1.00 91.44 113 MET A CA 1
ATOM 800 C C . MET A 1 113 ? -8.813 2.812 17.235 1.00 91.44 113 MET A C 1
ATOM 802 O O . MET A 1 113 ? -8.672 1.686 16.773 1.00 91.44 113 MET A O 1
ATOM 806 N N . GLU A 1 114 ? -9.378 3.023 18.416 1.00 90.50 114 GLU A N 1
ATOM 807 C CA . GLU A 1 114 ? -9.937 1.996 19.287 1.00 90.50 114 GLU A CA 1
ATOM 808 C C . GLU A 1 114 ? -11.011 1.156 18.587 1.00 90.50 114 GLU A C 1
ATOM 810 O O . GLU A 1 114 ? -10.964 -0.072 18.667 1.00 90.50 114 GLU A O 1
ATOM 815 N N . ASP A 1 115 ? -11.893 1.796 17.818 1.00 94.19 115 ASP A N 1
ATOM 816 C CA . ASP A 1 115 ? -12.935 1.114 17.053 1.00 94.19 115 ASP A CA 1
ATOM 817 C C . ASP A 1 115 ? -12.332 0.255 15.944 1.00 94.19 115 ASP A C 1
ATOM 819 O O . ASP A 1 115 ? -12.829 -0.830 15.670 1.00 94.19 115 ASP A O 1
ATOM 823 N N . LEU A 1 116 ? -11.267 0.735 15.296 1.00 94.00 116 LEU A N 1
ATOM 824 C CA . LEU A 1 116 ? -10.573 -0.008 14.242 1.00 94.00 116 LEU A CA 1
ATOM 825 C C . LEU A 1 116 ? -9.814 -1.217 14.790 1.00 94.00 116 LEU A C 1
ATOM 827 O O . LEU A 1 116 ? -9.797 -2.262 14.153 1.00 94.00 116 LEU A O 1
ATOM 831 N N . LEU A 1 117 ? -9.188 -1.083 15.960 1.00 90.31 117 LEU A N 1
ATOM 832 C CA . LEU A 1 117 ? -8.435 -2.167 16.597 1.00 90.31 117 LEU A CA 1
ATOM 833 C C . LEU A 1 117 ? -9.343 -3.239 17.221 1.00 90.31 117 LEU A C 1
ATOM 835 O O . LEU A 1 117 ? -8.906 -4.377 17.401 1.00 90.31 117 LEU A O 1
ATOM 839 N N . GLY A 1 118 ? -10.581 -2.882 17.572 1.00 90.75 118 GLY A N 1
ATOM 840 C CA . GLY A 1 118 ? -11.594 -3.813 18.075 1.00 90.75 118 GLY A CA 1
ATOM 841 C C . GLY A 1 118 ? -12.382 -4.546 16.984 1.00 90.75 118 GLY A C 1
ATOM 842 O O . GLY A 1 118 ? -13.062 -5.526 17.283 1.00 90.75 118 GLY A O 1
ATOM 843 N N . ASP A 1 119 ? -12.295 -4.090 15.737 1.00 93.69 119 ASP A N 1
ATOM 844 C CA . ASP A 1 119 ? -13.068 -4.611 14.613 1.00 93.69 119 ASP A CA 1
ATOM 845 C C . ASP A 1 119 ? -12.388 -5.843 13.996 1.00 93.69 119 ASP A C 1
ATOM 847 O O . ASP A 1 119 ? -11.280 -5.768 13.466 1.00 93.69 119 ASP A O 1
ATOM 851 N N . ALA A 1 120 ? -13.052 -6.998 14.082 1.00 92.00 120 ALA A N 1
ATOM 852 C CA . ALA A 1 120 ? -12.512 -8.268 13.602 1.00 92.00 120 ALA A CA 1
ATOM 853 C C . ALA A 1 120 ? -12.450 -8.364 12.069 1.00 92.00 120 ALA A C 1
ATOM 855 O O . ALA A 1 120 ? -11.669 -9.167 11.554 1.00 92.00 120 ALA A O 1
ATOM 856 N N . ASP A 1 121 ? -13.237 -7.556 11.355 1.00 93.00 121 ASP A N 1
ATOM 857 C CA . ASP A 1 121 ? -13.248 -7.555 9.893 1.00 93.00 121 ASP A CA 1
ATOM 858 C C . ASP A 1 121 ? -12.091 -6.732 9.317 1.00 93.00 121 ASP A C 1
ATOM 860 O O . ASP A 1 121 ? -11.686 -6.951 8.173 1.00 93.00 121 ASP A O 1
ATOM 864 N N . VAL A 1 122 ? -11.527 -5.804 10.101 1.00 94.31 122 VAL A N 1
ATOM 865 C CA . VAL A 1 122 ? -10.444 -4.920 9.664 1.00 94.31 122 VAL A CA 1
ATOM 866 C C . VAL A 1 122 ? -9.132 -5.697 9.560 1.00 94.31 122 VAL A C 1
ATOM 868 O O . VAL A 1 122 ? -8.562 -6.164 10.543 1.00 94.31 122 VAL A O 1
ATOM 871 N N . ARG A 1 123 ? -8.602 -5.771 8.337 1.00 93.50 123 ARG A N 1
ATOM 872 C CA . ARG A 1 123 ? -7.321 -6.425 8.020 1.00 93.50 123 ARG A CA 1
ATOM 873 C C . ARG A 1 123 ? -6.190 -5.422 7.829 1.00 93.50 123 ARG A C 1
ATOM 875 O O . ARG A 1 123 ? -5.030 -5.735 8.103 1.00 93.50 123 ARG A O 1
ATOM 882 N N . VAL A 1 124 ? -6.515 -4.224 7.343 1.00 95.50 124 VAL A N 1
ATOM 883 C CA . VAL A 1 124 ? -5.557 -3.135 7.138 1.00 95.50 124 VAL A CA 1
ATOM 884 C C . VAL A 1 124 ? -6.048 -1.874 7.831 1.00 95.50 124 VAL A C 1
ATOM 886 O O . VAL A 1 124 ? -7.154 -1.411 7.564 1.00 95.50 124 VAL A O 1
ATOM 889 N N . VAL A 1 125 ? -5.206 -1.296 8.683 1.00 95.75 125 VAL A N 1
ATOM 890 C CA . VAL A 1 125 ? -5.446 -0.010 9.343 1.00 95.75 125 VAL A CA 1
ATOM 891 C C . VAL A 1 125 ? -4.561 1.050 8.702 1.00 95.75 125 VAL A C 1
ATOM 893 O O . VAL A 1 125 ? -3.344 0.891 8.629 1.00 95.75 125 VAL A O 1
ATOM 896 N N . VAL A 1 126 ? -5.164 2.151 8.265 1.00 96.69 126 VAL A N 1
ATOM 897 C CA . VAL A 1 126 ? -4.463 3.340 7.779 1.00 96.69 126 VAL A CA 1
ATOM 898 C C . VAL A 1 126 ? -4.606 4.438 8.817 1.00 96.69 126 VAL A C 1
ATOM 900 O O . VAL A 1 126 ? -5.726 4.786 9.185 1.00 96.69 126 VAL A O 1
ATOM 903 N N . CYS A 1 127 ? -3.504 5.015 9.282 1.00 95.25 127 CYS A N 1
ATOM 904 C CA . CYS A 1 127 ? -3.542 6.096 10.262 1.00 95.25 127 CYS A CA 1
ATOM 905 C C . CYS A 1 127 ? -2.521 7.189 9.970 1.00 95.25 127 CYS A C 1
ATOM 907 O O . CYS A 1 127 ? -1.504 6.954 9.327 1.00 95.25 127 CYS A O 1
ATOM 909 N N . ALA A 1 128 ? -2.798 8.410 10.424 1.00 93.31 128 ALA A N 1
ATOM 910 C CA . ALA A 1 128 ? -1.749 9.410 10.560 1.00 93.31 128 ALA A CA 1
ATOM 911 C C . ALA A 1 128 ? -0.850 9.014 11.736 1.00 93.31 128 ALA A C 1
ATOM 913 O O . ALA A 1 128 ? -1.321 8.349 12.662 1.00 93.31 128 ALA A O 1
ATOM 914 N N . ALA A 1 129 ? 0.429 9.394 11.684 1.00 84.31 129 ALA A N 1
ATOM 915 C CA . ALA A 1 129 ? 1.385 9.134 12.750 1.00 84.31 129 ALA A CA 1
ATOM 916 C C . ALA A 1 129 ? 0.723 9.450 14.098 1.00 84.31 129 ALA A C 1
ATOM 918 O O . ALA A 1 129 ? 0.222 10.569 14.250 1.00 84.31 129 ALA A O 1
ATOM 919 N N . PRO A 1 130 ? 0.684 8.496 15.049 1.00 67.75 130 PRO A N 1
ATOM 920 C CA . PRO A 1 130 ? -0.106 8.610 16.279 1.00 67.75 130 PRO A CA 1
ATOM 921 C C . PRO A 1 130 ? 0.375 9.713 17.248 1.00 67.75 130 PRO A C 1
ATOM 923 O O . PRO A 1 130 ? 0.005 9.740 18.416 1.00 67.75 130 PRO A O 1
ATOM 926 N N . GLY A 1 131 ? 1.176 10.669 16.776 1.00 65.50 131 GLY A N 1
ATOM 927 C CA . GLY A 1 131 ? 1.742 11.737 17.577 1.00 65.50 131 GLY A CA 1
ATOM 928 C C . GLY A 1 131 ? 2.665 11.189 18.661 1.00 65.50 131 GLY A C 1
ATOM 929 O O . GLY A 1 131 ? 3.312 10.158 18.493 1.00 65.50 131 GLY A O 1
ATOM 930 N N . ALA A 1 132 ? 2.725 11.906 19.780 1.00 61.22 132 ALA A N 1
ATOM 931 C CA . ALA A 1 132 ? 3.489 11.519 20.963 1.00 61.22 132 ALA A CA 1
ATOM 932 C C . ALA A 1 132 ? 2.786 10.450 21.827 1.00 61.22 132 ALA A C 1
ATOM 934 O O . ALA A 1 132 ? 3.256 10.165 22.930 1.00 61.22 132 ALA A O 1
ATOM 935 N N . ASP A 1 133 ? 1.667 9.875 21.366 1.00 80.25 133 ASP A N 1
ATOM 936 C CA . ASP A 1 133 ? 0.930 8.865 22.122 1.00 80.25 133 ASP A CA 1
ATOM 937 C C . ASP A 1 133 ? 1.615 7.493 22.017 1.00 80.25 133 ASP A C 1
ATOM 939 O O . ASP A 1 133 ? 1.361 6.671 21.129 1.00 80.25 133 ASP A O 1
ATOM 943 N N . ALA A 1 134 ? 2.517 7.257 22.968 1.00 81.50 134 ALA A N 1
ATOM 944 C CA . ALA A 1 134 ? 3.274 6.020 23.084 1.00 81.50 134 ALA A CA 1
ATOM 945 C C . ALA A 1 134 ? 2.389 4.787 23.349 1.00 81.50 134 ALA A C 1
ATOM 947 O O . ALA A 1 134 ? 2.828 3.663 23.090 1.00 81.50 134 ALA A O 1
ATOM 948 N N . ASP A 1 135 ? 1.170 4.956 23.872 1.00 83.81 135 ASP A N 1
ATOM 949 C CA . ASP A 1 135 ? 0.267 3.835 24.127 1.00 83.81 135 ASP A CA 1
ATOM 950 C C . ASP A 1 135 ? -0.393 3.357 22.832 1.00 83.81 135 ASP A C 1
ATOM 952 O O . ASP A 1 135 ? -0.472 2.145 22.603 1.00 83.81 135 ASP A O 1
ATOM 956 N N . VAL A 1 136 ? -0.798 4.274 21.946 1.00 82.69 136 VAL A N 1
ATOM 957 C CA . VAL A 1 136 ? -1.318 3.923 20.612 1.00 82.69 136 VAL A CA 1
ATOM 958 C C . VAL A 1 136 ? -0.250 3.210 19.788 1.00 82.69 136 VAL A C 1
ATOM 960 O O . VAL A 1 136 ? -0.516 2.158 19.205 1.00 82.69 136 VAL A O 1
ATOM 963 N N . GLU A 1 137 ? 0.977 3.729 19.789 1.00 83.25 137 GLU A N 1
ATOM 964 C CA . GLU A 1 137 ? 2.101 3.111 19.089 1.00 83.25 137 GLU A CA 1
ATOM 965 C C . GLU A 1 137 ? 2.399 1.697 19.616 1.00 83.25 137 GLU A C 1
ATOM 967 O O . GLU A 1 137 ? 2.547 0.752 18.836 1.00 83.25 137 GLU A O 1
ATOM 972 N N . ARG A 1 138 ? 2.407 1.520 20.946 1.00 84.81 138 ARG A N 1
ATOM 973 C CA . ARG A 1 138 ? 2.603 0.209 21.581 1.00 84.81 138 ARG A CA 1
ATOM 974 C C . ARG A 1 138 ? 1.507 -0.779 21.187 1.00 84.81 138 ARG A C 1
ATOM 976 O O . ARG A 1 138 ? 1.809 -1.936 20.893 1.00 84.81 138 ARG A O 1
ATOM 983 N N . ARG A 1 139 ? 0.244 -0.340 21.167 1.00 84.62 139 ARG A N 1
ATOM 984 C CA . ARG A 1 139 ? -0.897 -1.177 20.765 1.00 84.62 139 ARG A CA 1
ATOM 985 C C . ARG A 1 139 ? -0.796 -1.578 19.297 1.00 84.62 139 ARG A C 1
ATOM 987 O O . ARG A 1 139 ? -0.893 -2.767 19.010 1.00 84.62 139 ARG A O 1
ATOM 994 N N . LEU A 1 140 ? -0.528 -0.633 18.393 1.00 83.62 140 LEU A N 1
ATOM 995 C CA . LEU A 1 140 ? -0.314 -0.924 16.970 1.00 83.62 140 LEU A CA 1
ATOM 996 C C . LEU A 1 140 ? 0.798 -1.960 16.782 1.00 83.62 140 LEU A C 1
ATOM 998 O O . LEU A 1 140 ? 0.595 -2.953 16.088 1.00 83.62 140 LEU A O 1
ATOM 1002 N N . GLY A 1 141 ? 1.932 -1.783 17.466 1.00 82.81 141 GLY A N 1
ATOM 1003 C CA . GLY A 1 141 ? 3.032 -2.746 17.451 1.00 82.81 141 GLY A CA 1
ATOM 1004 C C . GLY A 1 141 ? 2.621 -4.141 17.934 1.00 82.81 141 GLY A C 1
ATOM 1005 O O . GLY A 1 141 ? 2.987 -5.130 17.305 1.00 82.81 141 GLY A O 1
ATOM 1006 N N . ALA A 1 142 ? 1.824 -4.237 19.002 1.00 86.12 142 ALA A N 1
ATOM 1007 C CA . ALA A 1 142 ? 1.342 -5.514 19.532 1.00 86.12 142 ALA A CA 1
ATOM 1008 C C . ALA A 1 142 ? 0.400 -6.243 18.558 1.00 86.12 142 ALA A C 1
ATOM 1010 O O . ALA A 1 142 ? 0.564 -7.439 18.317 1.00 86.12 142 ALA A O 1
ATOM 1011 N N . PHE A 1 143 ? -0.553 -5.529 17.955 1.00 82.31 143 PHE A N 1
ATOM 1012 C CA . PHE A 1 143 ? -1.462 -6.110 16.964 1.00 82.31 143 PHE A CA 1
ATOM 1013 C C . PHE A 1 143 ? -0.734 -6.566 15.698 1.00 82.31 143 PHE A C 1
ATOM 1015 O O . PHE A 1 143 ? -1.019 -7.639 15.160 1.00 82.31 143 PHE A O 1
ATOM 1022 N N . ALA A 1 144 ? 0.225 -5.763 15.244 1.00 82.50 144 ALA A N 1
ATOM 1023 C CA . ALA A 1 144 ? 1.020 -6.060 14.068 1.00 82.50 144 ALA A CA 1
ATOM 1024 C C . ALA A 1 144 ? 1.961 -7.258 14.325 1.00 82.50 144 ALA A C 1
ATOM 1026 O O . ALA A 1 144 ? 2.102 -8.132 13.472 1.00 82.50 144 ALA A O 1
ATOM 1027 N N . ALA A 1 145 ? 2.532 -7.367 15.533 1.00 84.00 145 ALA A N 1
ATOM 1028 C CA . ALA A 1 145 ? 3.331 -8.520 15.960 1.00 84.00 145 ALA A CA 1
ATOM 1029 C C . ALA A 1 145 ? 2.511 -9.815 16.078 1.00 84.00 145 ALA A C 1
ATOM 1031 O O . ALA A 1 145 ? 3.038 -10.894 15.820 1.00 84.00 145 ALA A O 1
ATOM 1032 N N . ALA A 1 146 ? 1.222 -9.718 16.414 1.00 85.38 146 ALA A N 1
ATOM 1033 C CA . ALA A 1 146 ? 0.306 -10.857 16.406 1.00 85.38 146 ALA A CA 1
ATOM 1034 C C . ALA A 1 146 ? -0.088 -11.314 14.985 1.00 85.38 146 ALA A C 1
ATOM 1036 O O . ALA A 1 146 ? -0.828 -12.285 14.848 1.00 85.38 146 ALA A O 1
ATOM 1037 N N . GLY A 1 147 ? 0.350 -10.607 13.933 1.00 83.31 147 GLY A N 1
ATOM 1038 C CA . GLY A 1 147 ? 0.048 -10.935 12.536 1.00 83.31 147 GLY A CA 1
ATOM 1039 C C . GLY A 1 147 ? -1.418 -10.734 12.142 1.00 83.31 147 GLY A C 1
ATOM 1040 O O . GLY A 1 147 ? -1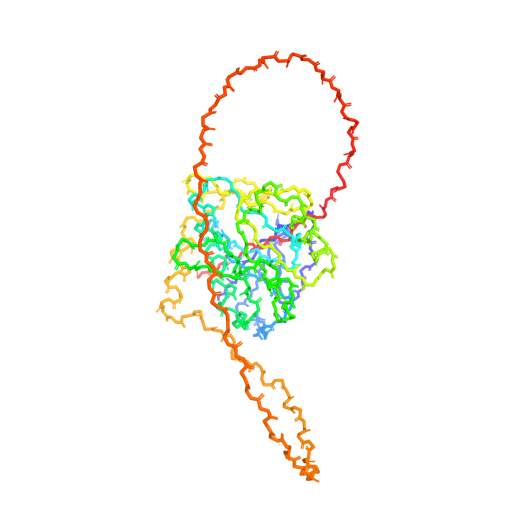.822 -11.157 11.064 1.00 83.31 147 GLY A O 1
ATOM 1041 N N . ARG A 1 148 ? -2.222 -10.097 13.004 1.00 82.56 148 ARG A N 1
ATOM 1042 C CA . ARG A 1 148 ? -3.674 -9.954 12.812 1.00 82.56 148 ARG A CA 1
ATOM 1043 C C . ARG A 1 148 ? -4.044 -8.846 11.836 1.00 82.56 148 ARG A C 1
ATOM 1045 O O . ARG A 1 148 ? -5.085 -8.929 11.198 1.00 82.56 148 ARG A O 1
ATOM 1052 N N . LEU A 1 149 ? -3.210 -7.814 11.740 1.00 90.62 149 LEU A N 1
ATOM 1053 C CA . LEU A 1 149 ? -3.469 -6.653 10.899 1.00 90.62 149 LEU A CA 1
ATOM 1054 C C . LEU A 1 149 ? -2.182 -6.085 10.310 1.00 90.62 149 LEU A C 1
ATOM 1056 O O . LEU A 1 149 ? -1.091 -6.248 10.862 1.00 90.62 149 LEU A O 1
ATOM 1060 N N . ARG A 1 150 ? -2.334 -5.389 9.187 1.00 94.06 150 ARG A N 1
ATOM 1061 C CA . ARG A 1 150 ? -1.286 -4.569 8.576 1.00 94.06 150 ARG A CA 1
ATOM 1062 C C . ARG A 1 150 ? -1.565 -3.101 8.858 1.00 94.06 150 ARG A C 1
ATOM 1064 O O . ARG A 1 150 ? -2.708 -2.665 8.766 1.00 94.06 150 ARG A O 1
ATOM 1071 N N . VAL A 1 151 ? -0.528 -2.343 9.197 1.00 94.50 151 VAL A N 1
ATOM 1072 C CA . VAL A 1 151 ? -0.642 -0.915 9.509 1.00 94.50 151 VAL A CA 1
ATOM 1073 C C . VAL A 1 151 ? 0.090 -0.100 8.453 1.00 94.50 151 VAL A C 1
ATOM 1075 O O . VAL A 1 151 ? 1.289 -0.285 8.249 1.00 94.50 151 VAL A O 1
ATOM 1078 N N . LEU A 1 152 ? -0.615 0.838 7.827 1.00 95.62 152 LEU A N 1
ATOM 1079 C CA . LEU A 1 152 ? -0.040 1.875 6.979 1.00 95.62 152 LEU A CA 1
ATOM 1080 C C . LEU A 1 152 ? -0.099 3.213 7.717 1.00 95.62 152 LEU A C 1
ATOM 1082 O O . LEU A 1 152 ? -1.182 3.712 8.018 1.00 95.62 152 LEU A O 1
ATOM 1086 N N . VAL A 1 153 ? 1.058 3.805 7.998 1.00 95.25 153 VAL A N 1
ATOM 1087 C CA . VAL A 1 153 ? 1.146 5.040 8.782 1.00 95.25 153 VAL A CA 1
ATOM 1088 C C . VAL A 1 153 ? 1.613 6.201 7.916 1.00 95.25 153 VAL A C 1
ATOM 1090 O O . VAL A 1 153 ? 2.696 6.149 7.346 1.00 95.25 153 VAL A O 1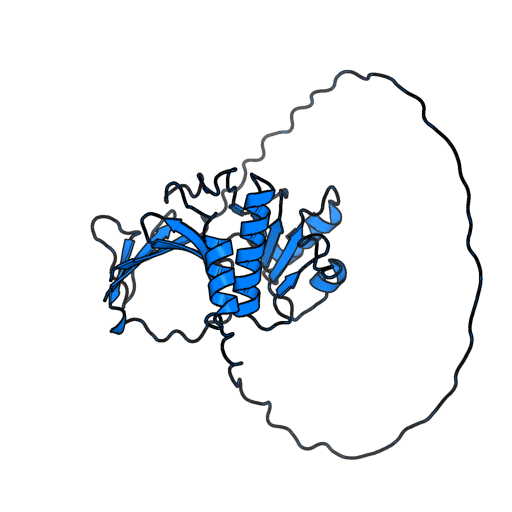
ATOM 1093 N N . LEU A 1 154 ? 0.822 7.269 7.842 1.00 95.50 154 LEU A N 1
ATOM 1094 C CA . LEU A 1 154 ? 1.216 8.546 7.251 1.00 95.50 154 LEU A CA 1
ATOM 1095 C C . LEU A 1 154 ? 2.057 9.338 8.260 1.00 95.50 154 LEU A C 1
ATOM 1097 O O . LEU A 1 154 ? 1.521 9.931 9.194 1.00 95.50 154 LEU A O 1
ATOM 1101 N N . GLY A 1 155 ? 3.369 9.364 8.055 1.00 93.12 155 GLY A N 1
ATOM 1102 C CA . GLY A 1 155 ? 4.357 10.024 8.902 1.00 93.12 155 GLY A CA 1
ATOM 1103 C C . GLY A 1 155 ? 5.367 9.048 9.502 1.00 93.12 155 GLY A C 1
ATOM 1104 O O . GLY A 1 155 ? 5.565 7.937 9.010 1.00 93.12 155 GLY A O 1
ATOM 1105 N N . ASP A 1 156 ? 6.043 9.487 10.562 1.00 88.19 156 ASP A N 1
ATOM 1106 C CA . ASP A 1 156 ? 7.067 8.701 11.248 1.00 88.19 156 ASP A CA 1
ATOM 1107 C C . ASP A 1 156 ? 6.531 7.986 12.503 1.00 88.19 156 ASP A C 1
ATOM 1109 O O . ASP A 1 156 ? 5.632 8.467 13.182 1.00 88.19 156 ASP A O 1
ATOM 1113 N N . VAL A 1 157 ? 7.105 6.818 12.797 1.00 86.56 157 VAL A N 1
ATOM 1114 C CA . VAL A 1 157 ? 6.776 5.891 13.895 1.00 86.56 157 VAL A CA 1
ATOM 1115 C C . VAL A 1 157 ? 8.094 5.312 14.409 1.00 86.56 157 VAL A C 1
ATOM 1117 O O . VAL A 1 157 ? 9.064 5.245 13.667 1.00 86.56 157 VAL A O 1
ATOM 1120 N N . ARG A 1 158 ? 8.220 4.897 15.657 1.00 84.06 158 ARG A N 1
ATOM 1121 C CA . ARG A 1 158 ? 9.434 4.236 16.159 1.00 84.06 158 ARG A CA 1
ATOM 1122 C C . ARG A 1 158 ? 9.318 2.711 15.994 1.00 84.06 158 ARG A C 1
ATOM 1124 O O . ARG A 1 158 ? 8.293 2.166 15.597 1.00 84.06 158 ARG A O 1
ATOM 1131 N N . GLY A 1 159 ? 10.415 1.995 16.245 1.00 81.31 159 GLY A N 1
ATOM 1132 C CA . GLY A 1 159 ? 10.429 0.526 16.243 1.00 81.31 159 GLY A CA 1
ATOM 1133 C C . GLY A 1 159 ? 10.610 -0.138 14.870 1.00 81.31 159 GLY A C 1
ATOM 1134 O O . GLY A 1 159 ? 11.173 0.445 13.943 1.00 81.31 159 GLY A O 1
ATOM 1135 N N . ARG A 1 160 ? 10.201 -1.413 14.774 1.00 74.44 160 ARG A N 1
ATOM 1136 C CA . ARG A 1 160 ? 10.384 -2.256 13.580 1.00 74.44 160 ARG A CA 1
ATOM 1137 C C . ARG A 1 160 ? 9.334 -1.921 12.523 1.00 74.44 160 ARG A C 1
ATOM 1139 O O . ARG A 1 160 ? 8.170 -2.281 12.672 1.00 74.44 160 ARG A O 1
ATOM 1146 N N . ARG A 1 161 ? 9.769 -1.265 11.450 1.00 81.75 161 ARG A N 1
ATOM 1147 C CA . ARG A 1 161 ? 8.915 -0.809 10.349 1.00 81.75 161 ARG A CA 1
ATOM 1148 C C . ARG A 1 161 ? 9.669 -0.817 9.026 1.00 81.75 161 ARG A C 1
ATOM 1150 O O . ARG A 1 161 ? 10.884 -0.629 9.007 1.00 81.75 161 ARG A O 1
ATOM 1157 N N . SER A 1 162 ? 8.932 -0.953 7.934 1.00 88.56 162 SER A N 1
ATOM 1158 C CA . SER A 1 162 ? 9.410 -0.570 6.604 1.00 88.56 162 SER A CA 1
ATOM 1159 C C . SER A 1 162 ? 9.062 0.901 6.380 1.00 88.56 162 SER A C 1
ATOM 1161 O O . SER A 1 162 ? 7.983 1.335 6.784 1.00 88.56 162 SER A O 1
ATOM 1163 N N . VAL A 1 163 ? 9.962 1.688 5.787 1.00 91.12 163 VAL A N 1
ATOM 1164 C CA . VAL A 1 163 ? 9.733 3.128 5.587 1.00 91.12 163 VAL A CA 1
ATOM 1165 C C . VAL A 1 163 ? 9.812 3.477 4.108 1.00 91.12 163 VAL A C 1
ATOM 1167 O O . VAL A 1 163 ? 10.825 3.225 3.466 1.00 91.12 163 VAL A O 1
ATOM 1170 N N . LEU A 1 164 ? 8.758 4.098 3.588 1.00 93.19 164 LEU A N 1
ATOM 1171 C CA . LEU A 1 164 ? 8.722 4.726 2.273 1.00 93.19 164 LEU A CA 1
ATOM 1172 C C . LEU A 1 164 ? 8.905 6.234 2.468 1.00 93.19 164 LEU A C 1
ATOM 1174 O O . LEU A 1 164 ? 8.164 6.852 3.230 1.00 93.19 164 LEU A O 1
ATOM 1178 N N . ARG A 1 165 ? 9.907 6.830 1.821 1.00 94.50 165 ARG A N 1
ATOM 1179 C CA . ARG A 1 165 ? 10.220 8.263 1.952 1.00 94.50 165 ARG A CA 1
ATOM 1180 C C . ARG A 1 165 ? 10.257 8.932 0.580 1.00 94.50 165 ARG A C 1
ATOM 1182 O O . ARG A 1 165 ? 11.355 9.122 0.059 1.00 94.50 165 ARG A O 1
ATOM 1189 N N . PRO A 1 166 ? 9.100 9.216 -0.048 1.00 94.56 166 PRO A N 1
ATOM 1190 C CA . PRO A 1 166 ? 9.096 10.039 -1.246 1.00 94.56 166 PRO A CA 1
ATOM 1191 C C . PRO A 1 166 ? 9.630 11.440 -0.925 1.00 94.56 166 PRO A C 1
ATOM 1193 O O . PRO A 1 166 ? 9.312 12.022 0.117 1.00 94.56 166 PRO A O 1
ATOM 1196 N N . ASP A 1 167 ? 10.450 11.977 -1.819 1.00 95.25 167 ASP A N 1
ATOM 1197 C CA . ASP A 1 167 ? 10.901 13.364 -1.751 1.00 95.25 167 ASP A CA 1
ATOM 1198 C C . ASP A 1 167 ? 9.833 14.349 -2.277 1.00 95.25 167 ASP A C 1
ATOM 1200 O O . ASP A 1 167 ? 8.693 13.985 -2.589 1.00 95.25 167 ASP A O 1
ATOM 1204 N N . VAL A 1 168 ? 10.205 15.628 -2.375 1.00 95.69 168 VAL A N 1
ATOM 1205 C CA . VAL A 1 168 ? 9.335 16.701 -2.888 1.00 95.69 168 VAL A CA 1
ATOM 1206 C C . VAL A 1 168 ? 8.940 16.511 -4.360 1.00 95.69 168 VAL A C 1
ATOM 1208 O O . VAL A 1 168 ? 7.942 17.066 -4.810 1.00 95.69 168 VAL A O 1
ATOM 1211 N N . PHE A 1 169 ? 9.692 15.708 -5.114 1.00 94.44 169 PHE A N 1
ATOM 1212 C CA . PHE A 1 169 ? 9.417 15.395 -6.514 1.00 94.44 169 PHE A CA 1
ATOM 1213 C C . PHE A 1 169 ? 8.625 14.094 -6.683 1.00 94.44 169 PHE A C 1
ATOM 1215 O O . PHE A 1 169 ? 8.265 13.734 -7.803 1.00 94.44 169 PHE A O 1
ATOM 1222 N N . GLY A 1 170 ? 8.333 13.381 -5.591 1.00 91.81 170 GLY A N 1
ATOM 1223 C CA . GLY A 1 170 ? 7.739 12.053 -5.672 1.00 91.81 170 GLY A CA 1
ATOM 1224 C C . GLY A 1 170 ? 8.697 11.019 -6.187 1.00 91.81 170 GLY A C 1
ATOM 1225 O O . GLY A 1 170 ? 8.295 10.165 -6.961 1.00 91.81 170 GLY A O 1
ATOM 1226 N N . VAL A 1 171 ? 9.939 11.055 -5.725 1.00 94.00 171 VAL A N 1
ATOM 1227 C CA . VAL A 1 171 ? 10.915 10.000 -5.963 1.00 94.00 171 VAL A CA 1
ATOM 1228 C C . VAL A 1 171 ? 11.216 9.277 -4.653 1.00 94.00 171 VAL A C 1
ATOM 1230 O O . VAL A 1 171 ? 11.529 9.890 -3.634 1.00 94.00 171 VAL A O 1
ATOM 1233 N N . LEU A 1 172 ? 11.111 7.948 -4.668 1.00 91.94 172 LEU A N 1
ATOM 1234 C CA . LEU A 1 172 ? 11.603 7.067 -3.610 1.00 91.94 172 LEU A CA 1
ATOM 1235 C C . LEU A 1 172 ? 13.054 6.687 -3.928 1.00 91.94 172 LEU A C 1
ATOM 1237 O O . LEU A 1 172 ? 13.300 5.837 -4.782 1.00 91.94 172 LEU A O 1
ATOM 1241 N N . SER A 1 173 ? 14.007 7.311 -3.234 1.00 82.31 173 SER A N 1
ATOM 1242 C CA . SER A 1 173 ? 15.448 7.134 -3.491 1.00 82.31 173 SER A CA 1
ATOM 1243 C C . SER A 1 173 ? 16.072 5.901 -2.824 1.00 82.31 173 SER A C 1
ATOM 1245 O O . SER A 1 173 ? 17.194 5.536 -3.157 1.00 82.31 173 SER A O 1
ATOM 1247 N N . ALA A 1 174 ? 15.373 5.274 -1.872 1.00 62.84 174 ALA A N 1
ATOM 1248 C CA . ALA A 1 174 ? 15.927 4.270 -0.955 1.00 62.84 174 ALA A CA 1
ATOM 1249 C C . ALA A 1 174 ? 15.125 2.959 -0.947 1.00 62.84 174 ALA A C 1
ATOM 1251 O O . ALA A 1 174 ? 14.799 2.413 0.105 1.00 62.84 174 ALA A O 1
ATOM 1252 N N . VAL A 1 175 ? 14.756 2.455 -2.125 1.00 63.62 175 VAL A N 1
ATOM 1253 C CA . VAL A 1 175 ? 14.469 1.022 -2.250 1.00 63.62 175 VAL A CA 1
ATOM 1254 C C . VAL A 1 175 ? 15.757 0.415 -2.780 1.00 63.62 175 VAL A C 1
ATOM 1256 O O . VAL A 1 175 ? 15.967 0.424 -3.988 1.00 63.62 175 VAL A O 1
ATOM 1259 N N . ASP A 1 176 ? 16.638 0.003 -1.861 1.00 60.69 176 ASP A N 1
ATOM 1260 C CA . ASP A 1 176 ? 18.106 -0.160 -1.989 1.00 60.69 176 ASP A CA 1
ATOM 1261 C C . ASP A 1 176 ? 18.649 -0.972 -3.193 1.00 60.69 176 ASP A C 1
ATOM 1263 O O . ASP A 1 176 ? 19.859 -1.085 -3.363 1.00 60.69 176 ASP A O 1
ATOM 1267 N N . ALA A 1 177 ? 17.798 -1.501 -4.075 1.00 67.56 177 ALA A N 1
ATOM 1268 C CA . ALA A 1 177 ? 18.193 -2.200 -5.300 1.00 67.56 177 ALA A CA 1
ATOM 1269 C C . ALA A 1 177 ? 17.445 -1.765 -6.581 1.00 67.56 177 ALA A C 1
ATOM 1271 O O . ALA A 1 177 ? 17.749 -2.267 -7.664 1.00 67.56 177 ALA A O 1
ATOM 1272 N N . LEU A 1 178 ? 16.468 -0.853 -6.496 1.00 70.62 178 LEU A N 1
ATOM 1273 C CA . LEU A 1 178 ? 15.623 -0.467 -7.637 1.00 70.62 178 LEU A CA 1
ATOM 1274 C C . LEU A 1 178 ? 16.036 0.824 -8.333 1.00 70.62 178 LEU A C 1
ATOM 1276 O O . LEU A 1 178 ? 15.676 1.022 -9.490 1.00 70.62 178 LEU A O 1
ATOM 1280 N N . GLY A 1 179 ? 16.795 1.689 -7.665 1.00 82.94 179 GLY A N 1
ATOM 1281 C CA . GLY A 1 179 ? 16.994 3.056 -8.138 1.00 82.94 179 GLY A CA 1
ATOM 1282 C C . GLY A 1 179 ? 15.771 3.946 -7.863 1.00 82.94 179 GLY A C 1
ATOM 1283 O O . GLY A 1 179 ? 14.915 3.580 -7.054 1.00 82.94 179 GLY A O 1
ATOM 1284 N N . PRO A 1 180 ? 15.700 5.138 -8.481 1.00 90.00 180 PRO A N 1
ATOM 1285 C CA . PRO A 1 180 ? 14.675 6.132 -8.178 1.00 90.00 180 PRO A CA 1
ATOM 1286 C C . PRO A 1 180 ? 13.302 5.681 -8.684 1.00 90.00 180 PRO A C 1
ATOM 1288 O O . PRO A 1 180 ? 13.091 5.535 -9.886 1.00 90.00 180 PRO A O 1
ATOM 1291 N N . VAL A 1 181 ? 12.361 5.479 -7.763 1.00 90.75 181 VAL A N 1
ATOM 1292 C CA . VAL A 1 181 ? 10.987 5.077 -8.093 1.00 90.75 181 VAL A CA 1
ATOM 1293 C C . VAL A 1 181 ? 10.059 6.292 -8.056 1.00 90.75 181 VAL A C 1
ATOM 1295 O O . VAL A 1 181 ? 9.899 6.920 -7.012 1.00 90.75 181 VAL A O 1
ATOM 1298 N N . GLU A 1 182 ? 9.418 6.605 -9.181 1.00 93.38 182 GLU A N 1
ATOM 1299 C CA . GLU A 1 182 ? 8.517 7.752 -9.333 1.00 93.38 182 GLU A CA 1
ATOM 1300 C C . GLU A 1 182 ? 7.114 7.450 -8.780 1.00 93.38 182 GLU A C 1
ATOM 1302 O O . GLU A 1 182 ? 6.372 6.627 -9.313 1.00 93.38 182 GLU A O 1
ATOM 1307 N N . THR A 1 183 ? 6.704 8.141 -7.725 1.00 92.50 183 THR A N 1
ATOM 1308 C CA . THR A 1 183 ? 5.422 7.976 -7.028 1.00 92.50 183 THR A CA 1
ATOM 1309 C C . THR A 1 183 ? 4.389 9.034 -7.404 1.00 92.50 183 THR A C 1
ATOM 1311 O O . THR A 1 183 ? 3.188 8.776 -7.300 1.00 92.50 183 THR A O 1
ATOM 1314 N N . ALA A 1 184 ? 4.824 10.198 -7.904 1.00 90.19 184 ALA A N 1
ATOM 1315 C CA . ALA A 1 184 ? 3.953 11.343 -8.201 1.00 90.19 184 ALA A CA 1
ATOM 1316 C C . ALA A 1 184 ? 2.796 10.991 -9.157 1.00 90.19 184 ALA A C 1
ATOM 1318 O O . ALA A 1 184 ? 1.681 11.506 -9.046 1.00 90.19 184 ALA A O 1
ATOM 1319 N N . MET A 1 185 ? 3.033 10.062 -10.085 1.00 88.44 185 MET A N 1
ATOM 1320 C CA . MET A 1 185 ? 2.035 9.646 -11.072 1.00 88.44 185 MET A CA 1
ATOM 1321 C C . MET A 1 185 ? 1.037 8.611 -10.541 1.00 88.44 185 MET A C 1
ATOM 1323 O O . MET A 1 185 ? -0.042 8.455 -11.121 1.00 88.44 185 MET A O 1
ATOM 1327 N N . VAL A 1 186 ? 1.346 7.934 -9.430 1.00 88.69 186 VAL A N 1
ATOM 1328 C CA . VAL A 1 186 ? 0.541 6.823 -8.900 1.00 88.69 186 VAL A CA 1
ATOM 1329 C C . VAL A 1 186 ? -0.826 7.309 -8.450 1.00 88.69 186 VAL A C 1
ATOM 1331 O O . VAL A 1 186 ? -1.835 6.751 -8.875 1.00 88.69 186 VAL A O 1
ATOM 1334 N N . ALA A 1 187 ? -0.893 8.386 -7.664 1.00 83.62 187 ALA A N 1
ATOM 1335 C CA . ALA A 1 187 ? -2.165 8.921 -7.178 1.00 83.62 187 ALA A CA 1
ATOM 1336 C C . ALA A 1 187 ? -3.107 9.292 -8.335 1.00 83.62 187 ALA A C 1
ATOM 1338 O O . ALA A 1 187 ? -4.289 8.935 -8.337 1.00 83.62 187 ALA A O 1
ATOM 1339 N N . ARG A 1 188 ? -2.572 9.933 -9.382 1.00 85.44 188 ARG A N 1
ATOM 1340 C CA . ARG A 1 188 ? -3.343 10.295 -10.578 1.00 85.44 188 ARG A CA 1
ATOM 1341 C C . ARG A 1 188 ? -3.787 9.068 -11.374 1.00 85.44 188 ARG A C 1
ATOM 1343 O O . ARG A 1 188 ? -4.930 9.038 -11.841 1.00 85.44 188 ARG A O 1
ATOM 1350 N N . ALA A 1 189 ? -2.910 8.078 -11.535 1.00 87.06 189 ALA A N 1
ATOM 1351 C CA . ALA A 1 189 ? -3.205 6.834 -12.238 1.00 87.06 189 ALA A CA 1
ATOM 1352 C C . ALA A 1 189 ? -4.292 6.026 -11.514 1.00 87.06 189 ALA A C 1
ATOM 1354 O O . ALA A 1 189 ? -5.288 5.656 -12.136 1.00 87.06 189 ALA A O 1
ATOM 1355 N N . VAL A 1 190 ? -4.165 5.849 -10.195 1.00 84.00 190 VAL A N 1
ATOM 1356 C CA . VAL A 1 190 ? -5.160 5.175 -9.349 1.00 84.00 190 VAL A CA 1
ATOM 1357 C C . VAL A 1 190 ? -6.492 5.915 -9.409 1.00 84.00 190 VAL A C 1
ATOM 1359 O O . VAL A 1 190 ? -7.510 5.305 -9.715 1.00 84.00 190 VAL A O 1
ATOM 1362 N N . ALA A 1 191 ? -6.507 7.239 -9.234 1.00 80.25 191 ALA A N 1
ATOM 1363 C CA . ALA A 1 191 ? -7.743 8.016 -9.319 1.00 80.25 191 ALA A CA 1
ATOM 1364 C C . ALA A 1 191 ? -8.433 7.880 -10.689 1.00 80.25 191 ALA A C 1
ATOM 1366 O O . ALA A 1 191 ? -9.661 7.817 -10.773 1.00 80.25 191 ALA A O 1
ATOM 1367 N N . ARG A 1 192 ? -7.663 7.813 -11.783 1.00 86.25 192 ARG A N 1
ATOM 1368 C CA . ARG A 1 192 ? -8.202 7.546 -13.125 1.00 86.25 192 ARG A CA 1
ATOM 1369 C C . ARG A 1 192 ? -8.758 6.124 -13.241 1.00 86.25 192 ARG A C 1
ATOM 1371 O O . ARG A 1 192 ? -9.826 5.945 -13.824 1.00 86.25 192 ARG A O 1
ATOM 1378 N N . ALA A 1 193 ? -8.064 5.131 -12.695 1.00 83.94 193 ALA A N 1
ATOM 1379 C CA . ALA A 1 193 ? -8.501 3.740 -12.707 1.00 83.94 193 ALA A CA 1
ATOM 1380 C C . ALA A 1 193 ? -9.797 3.542 -11.896 1.00 83.94 193 ALA A C 1
ATOM 1382 O O . ALA A 1 193 ? -10.725 2.909 -12.394 1.00 83.94 193 ALA A O 1
ATOM 1383 N N . VAL A 1 194 ? -9.911 4.184 -10.725 1.00 80.12 194 VAL A N 1
ATOM 1384 C CA . VAL A 1 194 ? -11.138 4.205 -9.910 1.00 80.12 194 VAL A CA 1
ATOM 1385 C C . VAL A 1 194 ? -12.283 4.859 -10.685 1.00 80.12 194 VAL A C 1
ATOM 1387 O O . VAL A 1 194 ? -13.333 4.251 -10.858 1.00 80.12 194 VAL A O 1
ATOM 1390 N N . ARG A 1 195 ? -12.083 6.070 -11.229 1.00 81.94 195 ARG A N 1
ATOM 1391 C CA . ARG A 1 195 ? -13.134 6.784 -11.985 1.00 81.94 195 ARG A CA 1
ATOM 1392 C C . ARG A 1 195 ? -13.605 6.047 -13.236 1.00 81.94 195 ARG A C 1
ATOM 1394 O O . ARG A 1 195 ? -14.751 6.201 -13.630 1.00 81.94 195 ARG A O 1
ATOM 1401 N N . SER A 1 196 ? -12.719 5.290 -13.877 1.00 84.00 196 SER A N 1
ATOM 1402 C CA . SER A 1 196 ? -13.068 4.488 -15.056 1.00 84.00 196 SER A CA 1
ATOM 1403 C C . SER A 1 196 ? -13.726 3.150 -14.713 1.00 84.00 196 SER A C 1
ATOM 1405 O O . SER A 1 196 ? -14.039 2.398 -15.629 1.00 84.00 196 SER A O 1
ATOM 1407 N N . GLY A 1 197 ? -13.908 2.835 -13.424 1.00 78.19 197 GLY A N 1
ATOM 1408 C CA . GLY A 1 197 ? -14.448 1.552 -12.982 1.00 78.19 197 GLY A CA 1
ATOM 1409 C C . GLY A 1 197 ? -13.551 0.368 -13.337 1.00 78.19 197 GLY A C 1
ATOM 1410 O O . GLY A 1 197 ? -14.026 -0.754 -13.373 1.00 78.19 197 GLY A O 1
ATOM 1411 N N . ARG A 1 198 ? -12.265 0.594 -13.642 1.00 76.50 198 ARG A N 1
ATOM 1412 C CA . ARG A 1 198 ? -11.311 -0.482 -13.971 1.00 76.50 198 ARG A CA 1
ATOM 1413 C C . ARG A 1 198 ? -10.753 -1.168 -12.730 1.00 76.50 198 ARG A C 1
ATOM 1415 O O . ARG A 1 198 ? -10.277 -2.292 -12.811 1.00 76.50 198 ARG A O 1
ATOM 1422 N N . LEU A 1 199 ? -10.816 -0.485 -11.591 1.00 68.56 199 LEU A N 1
ATOM 1423 C CA . LEU A 1 199 ? -10.604 -1.076 -10.278 1.00 68.56 199 LEU A CA 1
ATOM 1424 C C . LEU A 1 199 ? -11.954 -1.591 -9.773 1.00 68.56 199 LEU A C 1
ATOM 1426 O O . LEU A 1 199 ? -12.619 -0.931 -8.979 1.00 68.56 199 LEU A O 1
ATOM 1430 N N . VAL A 1 200 ? -12.393 -2.726 -10.319 1.00 60.25 200 VAL A N 1
ATOM 1431 C CA . VAL A 1 200 ? -13.571 -3.434 -9.807 1.00 60.25 200 VAL A CA 1
ATOM 1432 C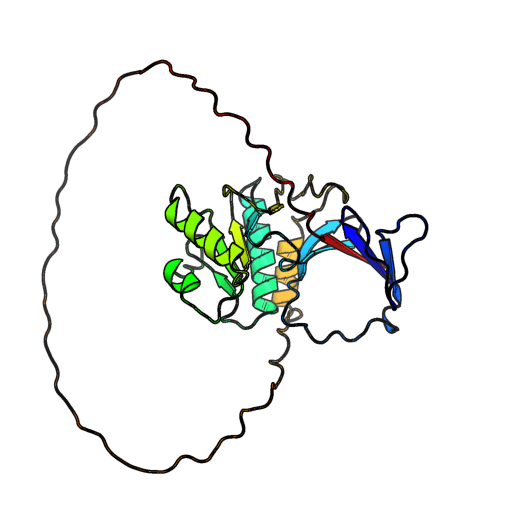 C . VAL A 1 200 ? -13.097 -4.355 -8.686 1.00 60.25 200 VAL A C 1
ATOM 1434 O O . VAL A 1 200 ? -12.158 -5.124 -8.918 1.00 60.25 200 VAL A O 1
ATOM 1437 N N . PRO A 1 201 ? -13.719 -4.309 -7.495 1.00 58.28 201 PRO A N 1
ATOM 1438 C CA . PRO A 1 201 ? -13.472 -5.313 -6.475 1.00 58.28 201 PRO A CA 1
ATOM 1439 C C . PRO A 1 201 ? -13.721 -6.704 -7.046 1.00 58.28 201 PRO A C 1
ATOM 1441 O O . PRO A 1 201 ? -14.686 -6.876 -7.799 1.00 58.28 201 PRO A O 1
ATOM 1444 N N . PRO A 1 202 ? -12.891 -7.707 -6.715 1.00 56.00 202 PRO A N 1
ATOM 1445 C CA . PRO A 1 202 ? -13.239 -9.078 -7.042 1.00 56.00 202 PRO A CA 1
ATOM 1446 C C . PRO A 1 202 ? -14.643 -9.338 -6.490 1.00 56.00 202 PRO A C 1
ATOM 1448 O O . PRO A 1 202 ? -14.918 -9.034 -5.325 1.00 56.00 202 PRO A O 1
ATOM 1451 N N . ALA A 1 203 ? -15.549 -9.826 -7.347 1.00 51.31 203 ALA A N 1
ATOM 1452 C CA . ALA A 1 203 ? -16.875 -10.230 -6.899 1.00 51.31 203 ALA A CA 1
ATOM 1453 C C . ALA A 1 203 ? -16.681 -11.155 -5.692 1.00 51.31 203 ALA A C 1
ATOM 1455 O O . ALA A 1 203 ? -15.781 -12.002 -5.754 1.00 51.31 203 ALA A O 1
ATOM 1456 N N . PRO A 1 204 ? -17.435 -10.969 -4.591 1.00 49.16 204 PRO A N 1
ATOM 1457 C CA . PRO A 1 204 ? -17.267 -11.801 -3.414 1.00 49.16 204 PRO A CA 1
ATOM 1458 C C . PRO A 1 204 ? -17.345 -13.247 -3.882 1.00 49.16 204 PRO A C 1
ATOM 1460 O O . PRO A 1 204 ? -18.357 -13.662 -4.452 1.00 49.16 204 PRO A O 1
ATOM 1463 N N . SER A 1 205 ? -16.232 -13.973 -3.731 1.00 44.88 205 SER A N 1
ATOM 1464 C CA . SER A 1 205 ? -16.208 -15.398 -4.019 1.00 44.88 205 SER A CA 1
ATOM 1465 C C . SER A 1 205 ? -17.361 -15.978 -3.222 1.00 44.88 205 SER A C 1
ATOM 1467 O O . SER A 1 205 ? -17.438 -15.739 -2.013 1.00 44.88 205 SER A O 1
ATOM 1469 N N . ALA A 1 206 ? -18.297 -16.639 -3.901 1.00 42.03 206 ALA A N 1
ATOM 1470 C CA . ALA A 1 206 ? -19.399 -17.338 -3.265 1.00 42.03 206 ALA A CA 1
ATOM 1471 C C . ALA A 1 206 ? -18.810 -18.541 -2.514 1.00 42.03 206 ALA A C 1
ATOM 1473 O O . ALA A 1 206 ? -18.951 -19.689 -2.923 1.00 42.03 206 ALA A O 1
ATOM 1474 N N . ALA A 1 207 ? -18.069 -18.258 -1.443 1.00 44.41 207 ALA A N 1
ATOM 1475 C CA . ALA A 1 207 ? -17.664 -19.220 -0.454 1.00 44.41 207 ALA A CA 1
ATOM 1476 C C . ALA A 1 207 ? -18.965 -19.775 0.111 1.00 44.41 207 ALA A C 1
ATOM 1478 O O . ALA A 1 207 ? -19.755 -19.039 0.703 1.00 44.41 207 ALA A O 1
ATOM 1479 N N . SER A 1 208 ? -19.194 -21.044 -0.220 1.00 45.22 208 SER A N 1
ATOM 1480 C CA . SER A 1 208 ? -20.252 -21.937 0.223 1.00 45.22 208 SER A CA 1
ATOM 1481 C C . SER A 1 208 ? -21.144 -21.324 1.290 1.00 45.22 208 SER A C 1
ATOM 1483 O O . SER A 1 208 ? -20.765 -21.247 2.460 1.00 45.22 208 SER A O 1
ATOM 1485 N N . ALA A 1 209 ? -22.334 -20.897 0.864 1.00 36.47 209 ALA A N 1
ATOM 1486 C CA . ALA A 1 209 ? -23.402 -20.552 1.782 1.00 36.47 209 ALA A CA 1
ATOM 1487 C C . ALA A 1 209 ? -23.481 -21.657 2.851 1.00 36.47 209 ALA A C 1
ATOM 1489 O O . ALA A 1 209 ? -23.551 -22.836 2.481 1.00 36.47 209 ALA A O 1
ATOM 1490 N N . PRO A 1 210 ? -23.419 -21.326 4.151 1.00 44.97 210 PRO A N 1
ATOM 1491 C CA . PRO A 1 210 ? -23.627 -22.324 5.181 1.00 44.97 210 PRO A CA 1
ATOM 1492 C C . PRO A 1 210 ? -24.995 -22.949 4.926 1.00 44.97 210 PRO A C 1
ATOM 1494 O O . PRO A 1 210 ? -26.001 -22.239 4.840 1.00 44.97 210 PRO A O 1
ATOM 1497 N N . THR A 1 211 ? -25.012 -24.269 4.737 1.00 46.25 211 THR A N 1
ATOM 1498 C CA . THR A 1 211 ? -26.225 -25.073 4.613 1.00 46.25 211 THR A CA 1
ATOM 1499 C C . THR A 1 211 ? -27.171 -24.651 5.727 1.00 46.25 211 THR A C 1
ATOM 1501 O O . THR A 1 211 ? -26.919 -24.902 6.905 1.00 46.25 211 THR A O 1
ATOM 1504 N N . SER A 1 212 ? -28.213 -23.913 5.350 1.00 43.34 212 SER A N 1
ATOM 1505 C CA . SER A 1 212 ? -29.187 -23.373 6.282 1.00 43.34 212 SER A CA 1
ATOM 1506 C C . SER A 1 212 ? -29.955 -24.545 6.872 1.00 43.34 212 SER A C 1
ATOM 1508 O O . SER A 1 212 ? -30.805 -25.140 6.213 1.00 43.34 212 SER A O 1
ATOM 1510 N N . ASN A 1 213 ? -29.618 -24.905 8.107 1.00 53.66 213 ASN A N 1
ATOM 1511 C CA . ASN A 1 213 ? -30.454 -25.776 8.916 1.00 53.66 213 ASN A CA 1
ATOM 1512 C C . ASN A 1 213 ? -31.780 -25.033 9.172 1.00 53.66 213 ASN A C 1
ATOM 1514 O O . ASN A 1 213 ? -31.740 -23.870 9.586 1.00 53.66 213 ASN A O 1
ATOM 1518 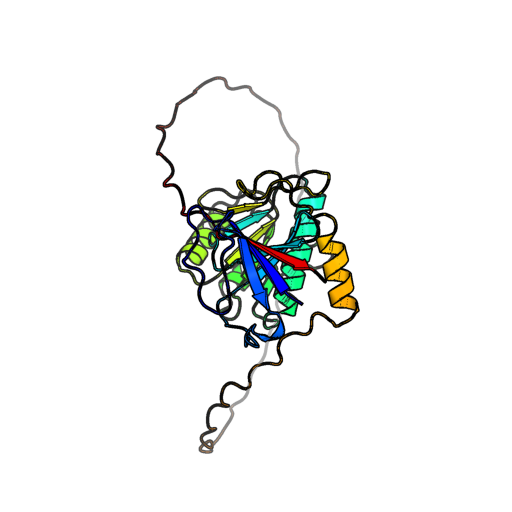N N . PRO A 1 214 ? -32.948 -25.644 8.914 1.00 57.31 214 PRO A N 1
ATOM 1519 C CA . PRO A 1 214 ? -34.226 -24.979 9.130 1.00 57.31 214 PRO A CA 1
ATOM 1520 C C . PRO A 1 214 ? -34.447 -24.693 10.629 1.00 57.31 214 PRO A C 1
ATOM 1522 O O . PRO A 1 214 ? -34.130 -25.541 11.469 1.00 57.31 214 PRO A O 1
ATOM 1525 N N . PRO A 1 215 ? -34.987 -23.514 10.989 1.00 52.06 215 PRO A N 1
ATOM 1526 C CA . PRO A 1 215 ? -35.189 -23.124 12.377 1.00 52.06 215 PRO A CA 1
ATOM 1527 C C . PRO A 1 215 ? -36.373 -23.871 13.003 1.00 52.06 215 PRO A C 1
ATOM 1529 O O . PRO A 1 215 ? -37.482 -23.884 12.466 1.00 52.06 215 PRO A O 1
ATOM 1532 N N . ALA A 1 216 ? -36.138 -24.446 14.183 1.00 52.38 216 ALA A N 1
ATOM 1533 C CA . ALA A 1 216 ? -37.200 -24.878 15.078 1.00 52.38 216 ALA A CA 1
ATOM 1534 C C . ALA A 1 216 ? -37.921 -23.645 15.646 1.00 52.38 216 ALA A C 1
ATOM 1536 O O . ALA A 1 216 ? -37.306 -22.715 16.169 1.00 52.38 216 ALA A O 1
ATOM 1537 N N . ALA A 1 217 ? -39.241 -23.651 15.510 1.00 51.16 217 ALA A N 1
ATOM 1538 C CA . ALA A 1 217 ? -40.148 -22.638 16.015 1.00 51.16 217 ALA A CA 1
ATOM 1539 C C . ALA A 1 217 ? -40.168 -22.592 17.556 1.00 51.16 217 ALA A C 1
ATOM 1541 O O . ALA A 1 217 ? -40.265 -23.642 18.191 1.00 51.16 217 ALA A O 1
ATOM 1542 N N . SER A 1 218 ? -40.219 -21.388 18.147 1.00 46.62 218 SER A N 1
ATOM 1543 C CA . SER A 1 218 ? -41.396 -20.871 18.891 1.00 46.62 218 SER A CA 1
ATOM 1544 C C . SER A 1 218 ? -41.050 -19.845 19.994 1.00 46.62 218 SER A C 1
ATOM 1546 O O . SER A 1 218 ? -40.418 -20.191 20.984 1.00 46.62 218 SER A O 1
ATOM 1548 N N . THR A 1 219 ? -41.660 -18.649 19.862 1.00 49.72 219 THR A N 1
ATOM 1549 C CA . THR A 1 219 ? -42.358 -17.830 20.904 1.00 49.72 219 THR A CA 1
ATOM 1550 C C . THR A 1 219 ? -41.578 -17.206 22.089 1.00 49.72 219 THR A C 1
ATOM 1552 O O . THR A 1 219 ? -40.463 -17.607 22.381 1.00 49.72 219 THR A O 1
ATOM 1555 N N . PRO A 1 220 ? -42.176 -16.264 22.857 1.00 54.28 220 PRO A N 1
ATOM 1556 C CA . PRO A 1 220 ? -42.572 -14.909 22.474 1.00 54.28 220 PRO A CA 1
ATOM 1557 C C . PRO A 1 220 ? -41.984 -13.829 23.421 1.00 54.28 220 PRO A C 1
ATOM 1559 O O . PRO A 1 220 ? -41.416 -14.098 24.475 1.00 54.28 220 PRO A O 1
ATOM 1562 N N . THR A 1 221 ? -42.178 -12.579 23.008 1.00 47.91 221 THR A N 1
ATOM 1563 C CA . THR A 1 221 ? -41.915 -11.290 23.669 1.00 47.91 221 THR A CA 1
ATOM 1564 C C . THR A 1 221 ? -42.396 -11.192 25.128 1.00 47.91 221 THR A C 1
ATOM 1566 O O . THR A 1 221 ? -43.485 -11.671 25.449 1.00 47.91 221 THR A O 1
ATOM 1569 N N . PRO A 1 222 ? -41.681 -10.426 25.974 1.00 57.88 222 PRO A N 1
ATOM 1570 C CA . PRO A 1 222 ? -42.375 -9.401 26.751 1.00 57.88 222 PRO A CA 1
ATOM 1571 C C . PRO A 1 222 ? -41.715 -8.016 26.681 1.00 57.88 222 PRO A C 1
ATOM 1573 O O . PRO A 1 222 ? -40.566 -7.834 26.288 1.00 57.88 222 PRO A O 1
ATOM 1576 N N . THR A 1 223 ? -42.536 -7.042 27.047 1.00 42.94 223 THR A N 1
ATOM 1577 C CA . THR A 1 223 ? -42.551 -5.643 26.626 1.00 42.94 223 THR A CA 1
ATOM 1578 C C . THR A 1 223 ? -42.326 -4.712 27.833 1.00 42.94 223 THR A C 1
ATOM 1580 O O . THR A 1 223 ? -42.907 -4.971 28.884 1.00 42.94 223 THR A O 1
ATOM 1583 N N . LEU A 1 224 ? -41.615 -3.585 27.607 1.00 48.72 224 LEU A N 1
ATOM 1584 C CA . LEU A 1 224 ? -41.584 -2.302 28.372 1.00 48.72 224 LEU A CA 1
ATOM 1585 C C . LEU A 1 224 ? -40.905 -2.280 29.774 1.00 48.72 224 LEU A C 1
ATOM 1587 O O . LEU A 1 224 ? -40.728 -3.345 30.354 1.00 48.72 224 LEU A O 1
ATOM 1591 N N . PRO A 1 225 ? -40.549 -1.100 30.366 1.00 55.28 225 PRO A N 1
ATOM 1592 C CA . PRO A 1 225 ? -40.850 0.291 29.980 1.00 55.28 225 PRO A CA 1
ATOM 1593 C C . PRO A 1 225 ? -39.665 1.294 29.950 1.00 55.28 225 PRO A C 1
ATOM 1595 O O . PRO A 1 225 ? -38.521 1.002 30.281 1.00 55.28 225 PRO A O 1
ATOM 1598 N N . SER A 1 226 ? -40.030 2.506 29.529 1.00 43.78 226 SER A N 1
ATOM 1599 C CA . SER 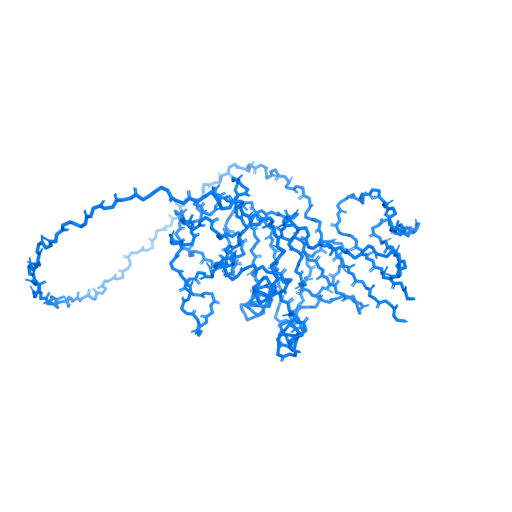A 1 226 ? -39.255 3.716 29.249 1.00 43.78 226 SER A CA 1
ATOM 1600 C C . SER A 1 226 ? -38.888 4.597 30.463 1.00 43.78 226 SER A C 1
ATOM 1602 O O . SER A 1 226 ? -39.579 4.576 31.482 1.00 43.78 226 SER A O 1
ATOM 1604 N N . SER A 1 227 ? -37.943 5.521 30.194 1.00 48.56 227 SER A N 1
ATOM 1605 C CA . SER A 1 227 ? -37.756 6.881 30.774 1.00 48.56 227 SER A CA 1
ATOM 1606 C C . SER A 1 227 ? -36.844 7.009 32.016 1.00 48.56 227 SER A C 1
ATOM 1608 O O . SER A 1 227 ? -36.701 6.024 32.733 1.00 48.56 227 SER A O 1
ATOM 1610 N N . PRO A 1 228 ? -36.294 8.204 32.372 1.00 58.12 228 PRO A N 1
ATOM 1611 C CA . PRO A 1 228 ? -36.256 9.507 31.683 1.00 58.12 228 PRO A CA 1
ATOM 1612 C C . PRO A 1 228 ? -34.867 10.210 31.614 1.00 58.12 228 PRO A C 1
ATOM 1614 O O . PRO A 1 228 ? -33.891 9.872 32.274 1.00 58.12 228 PRO A O 1
ATOM 1617 N N . THR A 1 229 ? -34.876 11.271 30.810 1.00 49.91 229 THR A N 1
ATOM 1618 C CA . THR A 1 229 ? -34.074 12.505 30.719 1.00 49.91 229 THR A CA 1
ATOM 1619 C C . THR A 1 229 ? -33.359 13.032 31.986 1.00 49.91 229 THR A C 1
ATOM 1621 O O . THR A 1 229 ? -33.962 13.183 33.044 1.00 49.91 229 THR A O 1
ATOM 1624 N N . SER A 1 230 ? -32.109 13.485 31.821 1.00 60.47 230 SER A N 1
ATOM 1625 C CA . SER A 1 230 ? -31.405 14.531 32.606 1.00 60.47 230 SER A CA 1
ATOM 1626 C C . SER A 1 230 ? -30.365 15.144 31.649 1.00 60.47 230 SER A C 1
ATOM 1628 O O . SER A 1 230 ? -29.562 14.395 31.111 1.00 60.47 230 SER A O 1
ATOM 1630 N N . SER A 1 231 ? -30.410 16.384 31.147 1.00 51.69 231 SER A N 1
ATOM 1631 C CA . SER A 1 231 ? -30.660 17.739 31.673 1.00 51.69 231 SER A CA 1
ATOM 1632 C C . SER A 1 231 ? -29.519 18.319 32.525 1.00 51.69 231 SER A C 1
ATOM 1634 O O . SER A 1 231 ? -29.322 17.875 33.649 1.00 51.69 231 SER A O 1
ATOM 1636 N N . LEU A 1 232 ? -28.908 19.394 31.983 1.00 47.97 232 LEU A N 1
ATOM 1637 C CA . LEU A 1 232 ? -28.069 20.447 32.608 1.00 47.97 232 LEU A CA 1
ATOM 1638 C C . LEU A 1 232 ? -26.630 20.022 32.986 1.00 47.97 232 LEU A C 1
ATOM 1640 O O . LEU A 1 232 ? -26.423 18.952 33.529 1.00 47.97 232 LEU A O 1
ATOM 1644 N N . SER A 1 233 ? -25.555 20.787 32.771 1.00 50.16 233 SER A N 1
ATOM 1645 C CA . SER A 1 233 ? -25.381 22.207 32.439 1.00 50.16 233 SER A CA 1
ATOM 1646 C C . SER A 1 233 ? -23.929 22.479 31.980 1.00 50.16 233 SER A C 1
ATOM 1648 O O . SER A 1 233 ? -23.046 21.659 32.238 1.00 50.16 233 SER A O 1
ATOM 1650 N N . PRO A 1 234 ? -23.656 23.636 31.345 1.00 59.72 234 PRO A N 1
ATOM 1651 C CA . PRO A 1 234 ? -22.326 24.062 30.916 1.00 59.72 234 PRO A CA 1
ATOM 1652 C C . PRO A 1 234 ? -21.572 24.746 32.065 1.00 59.72 234 PRO A C 1
ATOM 1654 O O . PRO A 1 234 ? -22.162 25.544 32.792 1.00 59.72 234 PRO A O 1
ATOM 1657 N N . ASN A 1 235 ? -20.264 24.505 32.196 1.00 52.12 235 ASN A N 1
ATOM 1658 C CA . ASN A 1 235 ? -19.411 25.339 33.042 1.00 52.12 235 ASN A CA 1
ATOM 1659 C C . ASN A 1 235 ? -18.321 26.012 32.203 1.00 52.12 235 ASN A C 1
ATOM 1661 O O . ASN A 1 235 ? -17.422 25.360 31.675 1.00 52.12 235 ASN A O 1
ATOM 1665 N N . GLN A 1 236 ? -18.463 27.331 32.072 1.00 53.94 236 GLN A N 1
ATOM 1666 C CA . GLN A 1 236 ? -17.437 28.260 31.619 1.00 53.94 236 GLN A CA 1
ATOM 1667 C C . GLN A 1 236 ? -16.553 28.657 32.805 1.00 53.94 236 GLN A C 1
ATOM 1669 O O . GLN A 1 236 ? -17.078 29.029 33.849 1.00 53.94 236 GLN A O 1
ATOM 1674 N N . ALA A 1 237 ? -15.241 28.684 32.591 1.00 50.84 237 ALA A N 1
ATOM 1675 C CA . ALA A 1 237 ? -14.281 29.655 33.135 1.00 50.84 237 ALA A CA 1
ATOM 1676 C C . ALA A 1 237 ? -12.952 29.380 32.391 1.00 50.84 237 ALA A C 1
ATOM 1678 O O . ALA A 1 237 ? -12.508 28.237 32.358 1.00 50.84 237 ALA A O 1
ATOM 1679 N N . SER A 1 238 ? -12.383 30.296 31.593 1.00 50.88 238 SER A N 1
ATOM 1680 C CA . SER A 1 238 ? -11.531 31.429 32.026 1.00 50.88 238 SER A CA 1
ATOM 1681 C C . SER A 1 238 ? -10.599 30.995 33.172 1.00 50.88 238 SER A C 1
ATOM 1683 O O . SER A 1 238 ? -11.077 30.515 34.185 1.00 50.88 238 SER A O 1
ATOM 1685 N N . VAL A 1 239 ? -9.270 31.106 33.130 1.00 41.31 239 VAL A N 1
ATOM 1686 C CA . VAL A 1 239 ? -8.453 32.306 32.906 1.00 41.31 239 VAL A CA 1
ATOM 1687 C C . VAL A 1 239 ? -6.962 31.905 32.803 1.00 41.31 239 VAL A C 1
ATOM 1689 O O . VAL A 1 239 ? -6.560 30.871 33.327 1.00 41.31 239 VAL A O 1
ATOM 1692 N N . SER A 1 240 ? -6.160 32.832 32.269 1.00 54.91 240 SER A N 1
ATOM 1693 C CA . SER A 1 240 ? -4.775 33.154 32.678 1.00 54.91 240 SER A CA 1
ATOM 1694 C C . SER A 1 240 ? -3.581 32.363 32.126 1.00 54.91 240 SER A C 1
ATOM 1696 O O . SER A 1 240 ? -3.169 31.334 32.643 1.00 54.91 240 SER A O 1
ATOM 1698 N N . ALA A 1 241 ? -2.990 32.964 31.088 1.00 40.88 241 ALA A N 1
ATOM 1699 C CA . ALA A 1 241 ? -1.689 33.656 31.083 1.00 40.88 241 ALA A CA 1
ATOM 1700 C C . ALA A 1 241 ? -0.462 33.049 31.807 1.00 40.88 241 ALA A C 1
ATOM 1702 O O . ALA A 1 241 ? -0.482 32.704 32.982 1.00 40.88 241 ALA A O 1
ATOM 1703 N N . SER A 1 242 ? 0.635 33.067 31.041 1.00 47.00 242 SER A N 1
ATOM 1704 C CA . SER A 1 242 ? 2.021 32.639 31.280 1.00 47.00 242 SER A CA 1
ATOM 1705 C C . SER A 1 242 ? 2.688 33.139 32.572 1.00 47.00 242 SER A C 1
ATOM 1707 O O . SER A 1 242 ? 2.294 34.165 33.126 1.00 47.00 242 SER A O 1
ATOM 1709 N N . PRO A 1 243 ? 3.809 32.501 32.969 1.00 59.59 243 PRO A N 1
ATOM 1710 C CA . PRO A 1 243 ? 5.089 33.176 32.730 1.00 59.59 243 PRO A CA 1
ATOM 1711 C C . PRO A 1 243 ? 6.260 32.267 32.296 1.00 59.59 243 PRO A C 1
ATOM 1713 O O . PRO A 1 243 ? 6.182 31.046 32.221 1.00 59.59 243 PRO A O 1
ATOM 1716 N N . VAL A 1 244 ? 7.334 32.977 31.964 1.00 45.03 244 VAL A N 1
ATOM 1717 C CA . VAL A 1 244 ? 8.600 32.634 31.312 1.00 45.03 244 VAL A CA 1
ATOM 1718 C C . VAL A 1 244 ? 9.660 32.088 32.292 1.00 45.03 244 VAL A C 1
ATOM 1720 O O . VAL A 1 244 ? 9.822 32.646 33.371 1.00 45.03 244 VAL A O 1
ATOM 1723 N N . GLY A 1 245 ? 10.464 31.116 31.823 1.00 41.94 245 GLY A N 1
ATOM 1724 C CA . GLY A 1 245 ? 11.854 30.810 32.248 1.00 41.94 245 GLY A CA 1
ATOM 1725 C C . GLY A 1 245 ? 12.041 29.887 33.471 1.00 41.94 245 GLY A C 1
ATOM 1726 O O . GLY A 1 245 ? 11.123 29.804 34.280 1.00 41.94 245 GLY A O 1
ATOM 1727 N N . PRO A 1 246 ? 13.206 29.211 33.658 1.00 60.50 246 PRO A N 1
ATOM 1728 C CA . PRO A 1 246 ? 14.519 29.459 33.051 1.00 60.50 246 PRO A CA 1
ATOM 1729 C C . PRO A 1 246 ? 15.220 28.234 32.408 1.00 60.50 246 PRO A C 1
ATOM 1731 O O . PRO A 1 246 ? 14.775 27.091 32.457 1.00 60.50 246 PRO A O 1
ATOM 1734 N N . VAL A 1 247 ? 16.367 28.555 31.808 1.00 49.66 247 VAL A N 1
ATOM 1735 C CA . VAL A 1 247 ? 17.411 27.711 31.214 1.00 49.66 247 VAL A CA 1
ATOM 1736 C C . VAL A 1 247 ? 17.998 26.721 32.231 1.00 49.66 247 VAL A C 1
ATOM 1738 O O . VAL A 1 247 ? 18.412 27.126 33.315 1.00 49.66 247 VAL A O 1
ATOM 1741 N N . GLY A 1 248 ? 18.088 25.442 31.848 1.00 46.12 248 GLY A N 1
ATOM 1742 C CA . GLY A 1 248 ? 18.772 24.381 32.590 1.00 46.12 248 GLY A CA 1
ATOM 1743 C C . GLY A 1 248 ? 19.692 23.577 31.671 1.00 46.12 248 GLY A C 1
ATOM 1744 O O . GLY A 1 248 ? 19.241 22.931 30.728 1.00 46.12 248 GLY A O 1
ATOM 1745 N N . THR A 1 249 ? 20.988 23.673 31.945 1.00 41.97 249 THR A N 1
ATOM 1746 C CA . THR A 1 249 ? 22.116 23.088 31.214 1.00 41.97 249 THR A CA 1
ATOM 1747 C C . THR A 1 249 ? 22.434 21.670 31.716 1.00 41.97 249 THR A C 1
ATOM 1749 O O . THR A 1 249 ? 22.395 21.432 32.918 1.00 41.97 249 THR A O 1
ATOM 1752 N N . ALA A 1 250 ? 22.861 20.802 30.790 1.00 37.91 250 ALA A N 1
ATOM 1753 C CA . ALA A 1 250 ? 23.699 19.602 30.962 1.00 37.91 250 ALA A CA 1
ATOM 1754 C C . ALA A 1 250 ? 23.158 18.373 31.731 1.00 37.91 250 ALA A C 1
ATOM 1756 O O . ALA A 1 250 ? 23.103 18.357 32.954 1.00 37.91 250 ALA A O 1
ATOM 1757 N N . ALA A 1 251 ? 22.956 17.275 30.991 1.00 41.28 251 ALA A N 1
ATOM 1758 C CA . ALA A 1 251 ? 23.466 15.941 31.339 1.00 41.28 251 ALA A CA 1
ATOM 1759 C C . ALA A 1 251 ? 23.331 15.015 30.116 1.00 41.28 251 ALA A C 1
ATOM 1761 O O . ALA A 1 251 ? 22.291 14.407 29.871 1.00 41.28 251 ALA A O 1
ATOM 1762 N N . GLU A 1 252 ? 24.399 14.952 29.324 1.00 40.44 252 GLU A N 1
ATOM 1763 C CA . GLU A 1 252 ? 24.581 13.991 28.241 1.00 40.44 252 GLU A CA 1
ATOM 1764 C C . GLU A 1 252 ? 24.929 12.627 28.851 1.00 40.44 252 GLU A C 1
ATOM 1766 O O . GLU A 1 252 ? 26.043 12.402 29.319 1.00 40.44 252 GLU A O 1
ATOM 1771 N N . ALA A 1 253 ? 23.942 11.733 28.903 1.00 38.44 253 ALA A N 1
ATOM 1772 C CA . ALA A 1 253 ? 24.120 10.335 29.269 1.00 38.44 253 ALA A CA 1
ATOM 1773 C C . ALA A 1 253 ? 23.932 9.481 28.011 1.00 38.44 253 ALA A C 1
ATOM 1775 O O . ALA A 1 253 ? 22.828 9.371 27.480 1.00 38.44 253 ALA A O 1
ATOM 1776 N N . ALA A 1 254 ? 25.031 8.903 27.528 1.00 45.47 254 ALA A N 1
ATOM 1777 C CA . ALA A 1 254 ? 25.058 7.987 26.398 1.00 45.47 254 ALA A CA 1
ATOM 1778 C C . ALA A 1 254 ? 24.340 6.665 26.742 1.00 45.47 254 ALA A C 1
ATOM 1780 O O . ALA A 1 254 ? 24.763 5.978 27.677 1.00 45.47 254 ALA A O 1
ATOM 1781 N N . PRO A 1 255 ? 23.294 6.252 26.002 1.00 42.75 255 PRO A N 1
ATOM 1782 C CA . PRO A 1 255 ? 22.780 4.898 26.100 1.00 42.75 255 PRO A CA 1
ATOM 1783 C C . PRO A 1 255 ? 23.585 3.945 25.209 1.00 42.75 255 PRO A C 1
ATOM 1785 O O . PRO A 1 255 ? 23.919 4.241 24.060 1.00 42.75 255 PRO A O 1
ATOM 1788 N N . ALA A 1 256 ? 23.871 2.773 25.771 1.00 36.00 256 ALA A N 1
ATOM 1789 C CA . ALA A 1 256 ? 24.512 1.650 25.112 1.00 36.00 256 ALA A CA 1
ATOM 1790 C C . ALA A 1 256 ? 23.771 1.253 23.824 1.00 36.00 256 ALA A C 1
ATOM 1792 O O . ALA A 1 256 ? 22.557 1.036 23.818 1.00 36.00 256 ALA A O 1
ATOM 1793 N N . ALA A 1 257 ? 24.534 1.140 22.738 1.00 31.53 257 ALA A N 1
ATOM 1794 C CA . ALA A 1 257 ? 24.070 0.682 21.441 1.00 31.53 257 ALA A CA 1
ATOM 1795 C C . ALA A 1 257 ? 23.613 -0.783 21.527 1.00 31.53 257 ALA A C 1
ATOM 1797 O O . ALA A 1 257 ? 24.419 -1.712 21.516 1.00 31.53 257 ALA A O 1
ATOM 1798 N N . VAL A 1 258 ? 22.300 -0.991 21.596 1.00 37.19 258 VAL A N 1
ATOM 1799 C CA . VAL A 1 258 ? 21.688 -2.283 21.285 1.00 37.19 258 VAL A CA 1
ATOM 1800 C C . VAL A 1 258 ? 21.660 -2.396 19.766 1.00 37.19 258 VAL A C 1
ATOM 1802 O O . VAL A 1 258 ? 20.960 -1.636 19.096 1.00 37.19 258 VAL A O 1
ATOM 1805 N N . ALA A 1 259 ? 22.454 -3.316 19.220 1.00 30.33 259 ALA A N 1
ATOM 1806 C CA . ALA A 1 259 ? 22.476 -3.602 17.792 1.00 30.33 259 ALA A CA 1
A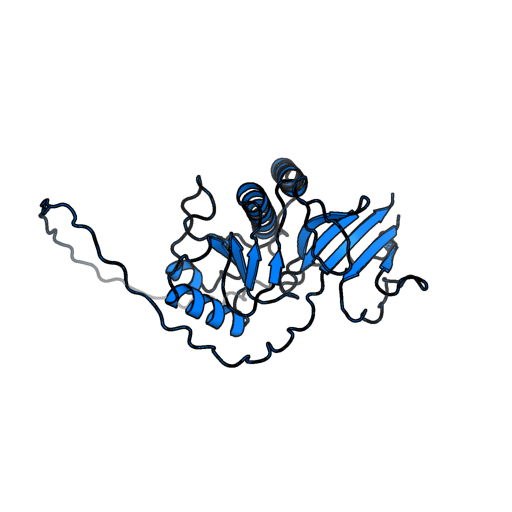TOM 1807 C C . ALA A 1 259 ? 21.052 -3.953 17.312 1.00 30.33 259 ALA A C 1
ATOM 1809 O O . ALA A 1 259 ? 20.438 -4.879 17.856 1.00 30.33 259 ALA A O 1
ATOM 1810 N N . PRO A 1 260 ? 20.489 -3.235 16.323 1.00 33.41 260 PRO A N 1
ATOM 1811 C CA . PRO A 1 260 ? 19.193 -3.595 15.782 1.00 33.41 260 PRO A CA 1
ATOM 1812 C C . PRO A 1 260 ? 19.328 -4.933 15.057 1.00 33.41 260 PRO A C 1
ATOM 1814 O O . PRO A 1 260 ? 20.141 -5.090 14.148 1.00 33.41 260 PRO A O 1
ATOM 1817 N N . ALA A 1 261 ? 18.514 -5.907 15.463 1.00 32.69 261 ALA A N 1
ATOM 1818 C CA . ALA A 1 261 ? 18.294 -7.112 14.681 1.00 32.69 261 ALA A CA 1
ATOM 1819 C C . ALA A 1 261 ? 17.803 -6.689 13.290 1.00 32.69 261 ALA A C 1
ATOM 1821 O O . ALA A 1 261 ? 16.705 -6.141 13.158 1.00 32.69 261 ALA A O 1
ATOM 1822 N N . VAL A 1 262 ? 18.651 -6.900 12.284 1.00 34.22 262 VAL A N 1
ATOM 1823 C CA . VAL A 1 262 ? 18.372 -6.627 10.875 1.00 34.22 262 VAL A CA 1
ATOM 1824 C C . VAL A 1 262 ? 17.139 -7.440 10.493 1.00 34.22 262 VAL A C 1
ATOM 1826 O O . VAL A 1 262 ? 17.176 -8.669 10.455 1.00 34.22 262 VAL A O 1
ATOM 1829 N N . ALA A 1 263 ? 16.013 -6.754 10.299 1.00 35.09 263 ALA A N 1
ATOM 1830 C CA . ALA A 1 263 ? 14.816 -7.375 9.762 1.00 35.09 263 ALA A CA 1
ATOM 1831 C C . ALA A 1 263 ? 15.139 -7.907 8.361 1.00 35.09 263 ALA A C 1
ATOM 1833 O O . ALA A 1 263 ? 15.840 -7.243 7.594 1.00 35.09 263 ALA A O 1
ATOM 1834 N N . ALA A 1 264 ? 14.646 -9.105 8.043 1.00 33.03 264 ALA A N 1
ATOM 1835 C CA . ALA A 1 264 ? 14.758 -9.656 6.701 1.00 33.03 264 ALA A CA 1
ATOM 1836 C C . ALA A 1 264 ? 14.229 -8.631 5.676 1.00 33.03 264 ALA A C 1
ATOM 1838 O O . ALA A 1 264 ? 13.235 -7.951 5.956 1.00 33.03 264 ALA A O 1
ATOM 1839 N N . PRO A 1 265 ? 14.896 -8.474 4.523 1.00 35.84 265 PRO A N 1
ATOM 1840 C CA . PRO A 1 265 ? 14.506 -7.483 3.534 1.00 35.84 265 PRO A CA 1
ATOM 1841 C C . PRO A 1 265 ? 13.100 -7.785 3.017 1.00 35.84 265 PRO A C 1
ATOM 1843 O O . PRO A 1 265 ? 12.779 -8.920 2.670 1.00 35.84 265 PRO A O 1
ATOM 1846 N N . ALA A 1 266 ? 12.279 -6.742 2.974 1.00 42.47 266 ALA A N 1
ATOM 1847 C CA . ALA A 1 266 ? 10.979 -6.745 2.326 1.00 42.47 266 ALA A CA 1
ATOM 1848 C C . ALA A 1 266 ? 11.111 -7.160 0.854 1.00 42.47 266 ALA A C 1
ATOM 1850 O O . ALA A 1 266 ? 11.966 -6.626 0.148 1.00 42.47 266 ALA A O 1
ATOM 1851 N N . VAL A 1 267 ? 10.238 -8.058 0.389 1.00 45.41 267 VAL A N 1
ATOM 1852 C CA . VAL A 1 267 ? 10.141 -8.389 -1.036 1.00 45.41 267 VAL A CA 1
ATOM 1853 C C . VAL A 1 267 ? 9.346 -7.285 -1.735 1.00 45.41 267 VAL A C 1
ATOM 1855 O O . VAL A 1 267 ? 8.127 -7.203 -1.603 1.00 45.41 267 VAL A O 1
ATOM 1858 N N . VAL A 1 268 ? 10.032 -6.404 -2.461 1.00 53.16 268 VAL A N 1
ATOM 1859 C CA . VAL A 1 268 ? 9.391 -5.442 -3.380 1.00 53.16 268 VAL A CA 1
ATOM 1860 C C . VAL A 1 268 ? 9.470 -6.032 -4.783 1.00 53.16 268 VAL A C 1
ATOM 1862 O O . VAL A 1 268 ? 10.497 -6.573 -5.154 1.00 53.16 268 VAL A O 1
ATOM 1865 N N . THR A 1 269 ? 8.409 -5.981 -5.580 1.00 53.31 269 THR A N 1
ATOM 1866 C CA . THR A 1 269 ? 8.401 -6.550 -6.937 1.00 53.31 269 THR A CA 1
ATOM 1867 C C . THR A 1 269 ? 8.090 -5.459 -7.948 1.00 53.31 269 THR A C 1
ATOM 1869 O O . THR A 1 269 ? 7.024 -4.864 -7.919 1.00 53.31 269 THR A O 1
ATOM 1872 N N . VAL A 1 270 ? 8.987 -5.181 -8.881 1.00 53.12 270 VAL A N 1
ATOM 1873 C CA . VAL A 1 270 ? 8.737 -4.267 -10.003 1.00 53.12 270 VAL A CA 1
ATOM 1874 C C . VAL A 1 270 ? 8.215 -5.060 -11.178 1.00 53.12 270 VAL A C 1
ATOM 1876 O O . VAL A 1 270 ? 8.949 -5.874 -11.695 1.00 53.12 270 VAL A O 1
ATOM 1879 N N . ALA A 1 271 ? 6.998 -4.836 -11.651 1.00 49.62 271 ALA A N 1
ATOM 1880 C CA . ALA A 1 271 ? 6.505 -5.440 -12.884 1.00 49.62 271 ALA A CA 1
ATOM 1881 C C . ALA A 1 271 ? 6.625 -4.454 -14.056 1.00 49.62 271 ALA A C 1
ATOM 1883 O O . ALA A 1 271 ? 6.065 -3.365 -14.021 1.00 49.62 271 ALA A O 1
ATOM 1884 N N . THR A 1 272 ? 7.321 -4.821 -15.125 1.00 42.50 272 THR A N 1
ATOM 1885 C CA . THR A 1 272 ? 7.288 -4.132 -16.419 1.00 42.50 272 THR A CA 1
ATOM 1886 C C . THR A 1 272 ? 6.482 -4.972 -17.414 1.00 42.50 272 THR A C 1
ATOM 1888 O O . THR A 1 272 ? 6.732 -6.161 -17.607 1.00 42.50 272 THR A O 1
ATOM 1891 N N . VAL A 1 273 ? 5.499 -4.360 -18.075 1.00 40.59 273 VAL A N 1
ATOM 1892 C CA . VAL A 1 273 ? 4.812 -4.986 -19.215 1.00 40.59 273 VAL A CA 1
ATOM 1893 C C . VAL A 1 273 ? 5.424 -4.401 -20.480 1.00 40.59 273 VAL A C 1
ATOM 1895 O O . VAL A 1 273 ? 5.357 -3.191 -20.689 1.00 40.59 273 VAL A O 1
ATOM 1898 N N . SER A 1 274 ? 6.065 -5.239 -21.292 1.00 41.44 274 SER A N 1
ATOM 1899 C CA . SER A 1 274 ? 6.576 -4.838 -22.604 1.00 41.44 274 SER A CA 1
ATOM 1900 C C . SER A 1 274 ? 5.574 -5.291 -23.663 1.00 41.44 274 SER A C 1
ATOM 1902 O O . SER A 1 274 ? 5.353 -6.495 -23.819 1.00 41.44 274 SER A O 1
ATOM 1904 N N . ALA A 1 275 ? 4.953 -4.317 -24.334 1.00 40.75 275 ALA A N 1
ATOM 1905 C CA . ALA A 1 275 ? 4.072 -4.535 -25.481 1.00 40.75 275 ALA A CA 1
ATOM 1906 C C . ALA A 1 275 ? 4.877 -4.896 -26.735 1.00 40.75 275 ALA A C 1
ATOM 1908 O O . ALA A 1 275 ? 5.949 -4.277 -26.933 1.00 40.75 275 ALA A O 1
#

Radius of gyration: 24.57 Å; chains: 1; bounding box: 68×59×59 Å

Foldseek 3Di:
DKKKKFKQFPDQDPQDPPWDADPVHNRIIMGDPVRDPPDDPDPQWQWAFQFDAPQWTWIATLNLFQLEEEQAAPLVLSLLSLVLSLLLCCLAAPVLQEFEDAPSDPPDRGDHPVVLLPRQNHAEYEYEAPPPPPVSLVSSVVCSVVVSHGYYYYHDHDDDYHYAHQYPQQWRQPSPPRGTGHRPCSSVVSVVCVVVCVSHYDDPPPPDDPPDDDDDDDDDDDDDDDDDDDDDDDDDDDDDDDDDDDDDDDDDDDDDDDDDDDDGDRIIMIMHDDD